Protein AF-A0A7S1MM01-F1 (afdb_monomer)

Sequence (218 aa):
AFEAYLELRAGGEPLPPLVVNTHGWCQGFGLELVRSVLGIARPQLVVRIGAELESPRMAFQRGGAKRKAGEEEEEAEAEPPPPPKRRRTRLGRCGPLAVALAEAAGDEFEEKAPTVLVDVPSQVSKHTGQMRGPTAPETRWLRFALYFCPDLDPCPRRAGARAREIFGALPRGRLPLAQLRFGLVHMDLPASEIEAALTGTLVALCKLRAARRGGGAG

Solvent-accessible surface area (backbone atoms only — not comparable to full-atom values): 15174 Å² total; per-residue (Å²): 107,70,64,60,50,52,52,46,63,72,66,75,54,85,74,78,85,86,85,84,85,78,79,91,49,80,53,74,70,39,36,53,51,52,50,44,49,47,65,74,66,60,54,60,67,44,78,48,75,36,68,70,79,73,54,74,79,59,66,68,59,76,78,70,82,82,76,78,86,86,77,80,93,68,92,69,78,81,71,76,77,76,75,80,73,74,72,84,69,84,82,79,84,70,52,70,66,53,46,53,54,40,62,75,65,68,63,73,83,66,85,72,75,78,60,46,79,45,81,42,73,46,72,79,76,79,60,85,83,79,70,92,68,79,50,71,68,54,52,52,50,49,58,54,48,37,74,81,37,74,85,57,71,84,79,63,86,68,82,69,81,47,69,66,61,60,61,64,74,48,87,84,82,87,76,66,67,93,79,60,82,91,82,71,94,86,61,91,73,59,80,87,46,49,65,67,65,50,60,94,50,92,77,84,89,78,81,77,71,74,70,75,72,76,78,74,80,125

Organism: Alexandrium catenella (NCBI:txid2925)

Radius of gyration: 27.05 Å; Cα contacts (8 Å, |Δi|>4): 78; chains: 1; bounding box: 74×75×55 Å

Structure (mmCIF, N/CA/C/O backbone):
data_AF-A0A7S1MM01-F1
#
_entry.id   AF-A0A7S1MM01-F1
#
loop_
_atom_site.group_PDB
_atom_site.id
_atom_site.type_symbol
_atom_site.label_atom_id
_atom_site.label_alt_id
_atom_site.label_comp_id
_atom_site.label_asym_id
_atom_site.label_entity_id
_atom_site.label_seq_id
_atom_site.pdbx_PDB_ins_code
_atom_site.Cartn_x
_atom_site.Cartn_y
_atom_site.Cartn_z
_atom_site.occupancy
_atom_site.B_iso_or_equiv
_atom_site.auth_seq_id
_atom_site.auth_comp_id
_atom_site.auth_asym_id
_atom_site.auth_atom_id
_atom_site.pdbx_PDB_model_num
ATOM 1 N N . ALA A 1 1 ? -8.253 18.201 -6.243 1.00 45.28 1 ALA A N 1
ATOM 2 C CA . ALA A 1 1 ? -7.142 17.509 -6.932 1.00 45.28 1 ALA A CA 1
ATOM 3 C C . ALA A 1 1 ? -7.621 16.865 -8.230 1.00 45.28 1 ALA A C 1
ATOM 5 O O . ALA A 1 1 ? -7.221 17.338 -9.277 1.00 45.28 1 ALA A O 1
ATOM 6 N N . PHE A 1 2 ? -8.510 15.861 -8.189 1.00 39.59 2 PHE A N 1
ATOM 7 C CA . PHE A 1 2 ? -9.013 15.219 -9.414 1.00 39.59 2 PHE A CA 1
ATOM 8 C C . PHE A 1 2 ? -9.870 16.154 -10.288 1.00 39.59 2 PHE A C 1
ATOM 10 O O . PHE A 1 2 ? -9.643 16.222 -11.484 1.00 39.59 2 PHE A O 1
ATOM 17 N N . GLU A 1 3 ? -10.774 16.950 -9.705 1.00 46.19 3 GLU A N 1
ATOM 18 C CA . GLU A 1 3 ? -11.561 17.923 -10.491 1.00 46.19 3 GLU A CA 1
ATOM 19 C C . GLU A 1 3 ? -10.700 19.050 -11.073 1.00 46.19 3 GLU A C 1
ATOM 21 O O . GLU A 1 3 ? -10.792 19.317 -12.259 1.00 46.19 3 GLU A O 1
ATOM 26 N N . ALA A 1 4 ? -9.747 19.589 -10.305 1.00 56.44 4 ALA A N 1
ATOM 27 C CA . ALA A 1 4 ? -8.756 20.542 -10.821 1.00 56.44 4 ALA A CA 1
ATOM 28 C C . ALA A 1 4 ? -7.916 19.969 -11.985 1.00 56.44 4 ALA A C 1
ATOM 30 O O . ALA A 1 4 ? -7.528 20.691 -12.895 1.00 56.44 4 ALA A O 1
ATOM 31 N N . TYR A 1 5 ? -7.646 18.658 -11.981 1.00 52.78 5 TYR A N 1
ATOM 32 C CA . TYR A 1 5 ? -7.001 17.969 -13.103 1.00 52.78 5 TYR A CA 1
ATOM 33 C C . TYR A 1 5 ? -7.924 17.865 -14.330 1.00 52.78 5 TYR A C 1
ATOM 35 O O . TYR A 1 5 ? -7.463 18.035 -15.458 1.00 52.78 5 TYR A O 1
ATOM 43 N N . LEU A 1 6 ? -9.225 17.625 -14.131 1.00 52.53 6 LEU A N 1
ATOM 44 C CA . LEU A 1 6 ? -10.217 17.624 -15.213 1.00 52.53 6 LEU A CA 1
ATOM 45 C C . LEU A 1 6 ? -10.422 19.027 -15.809 1.00 52.53 6 LEU A C 1
ATOM 47 O O . LEU A 1 6 ? -10.533 19.155 -17.025 1.00 52.53 6 LEU A O 1
ATOM 51 N N . GLU A 1 7 ? -10.408 20.068 -14.979 1.00 63.41 7 GLU A N 1
ATOM 52 C CA . GLU A 1 7 ? -10.476 21.470 -15.407 1.00 63.41 7 GLU A CA 1
ATOM 53 C C . GLU A 1 7 ? -9.229 21.877 -16.208 1.00 63.41 7 GLU A C 1
ATOM 55 O O . GLU A 1 7 ? -9.357 22.455 -17.287 1.00 63.41 7 GLU A O 1
ATOM 60 N N . LEU A 1 8 ? -8.029 21.485 -15.759 1.00 60.19 8 LEU A N 1
ATOM 61 C CA . LEU A 1 8 ? -6.784 21.668 -16.522 1.00 60.19 8 LEU A CA 1
ATOM 62 C C . LEU A 1 8 ? -6.829 20.958 -17.883 1.00 60.19 8 LEU A C 1
ATOM 64 O O . LEU A 1 8 ? -6.358 21.503 -18.877 1.00 60.19 8 LEU A O 1
ATOM 68 N N . ARG A 1 9 ? -7.441 19.769 -17.954 1.00 59.72 9 ARG A N 1
ATOM 69 C CA . ARG A 1 9 ? -7.612 19.022 -19.211 1.00 59.72 9 ARG A CA 1
ATOM 70 C C . ARG A 1 9 ? -8.555 19.727 -20.191 1.00 59.72 9 ARG A C 1
ATOM 72 O O . ARG A 1 9 ? -8.369 19.594 -21.397 1.00 59.72 9 ARG A O 1
ATOM 79 N N . ALA A 1 10 ? -9.549 20.461 -19.692 1.00 68.00 10 ALA A N 1
ATOM 80 C CA . ALA A 1 10 ? -10.483 21.224 -20.518 1.00 68.00 10 ALA A CA 1
ATOM 81 C C . ALA A 1 10 ? -9.870 22.528 -21.068 1.00 68.00 10 ALA A C 1
ATOM 83 O O . ALA A 1 10 ? -10.320 23.019 -22.100 1.00 68.00 10 ALA A O 1
ATOM 84 N N . GLY A 1 11 ? -8.837 23.068 -20.410 1.00 79.31 11 GLY A N 1
ATOM 85 C CA . GLY A 1 11 ? -8.209 24.347 -20.760 1.00 79.31 11 GLY A CA 1
ATOM 86 C C . GLY A 1 11 ? -7.210 24.321 -21.924 1.00 79.31 11 GLY A C 1
ATOM 87 O O . GLY A 1 11 ? -6.689 25.372 -22.276 1.00 79.31 11 GLY A O 1
ATOM 88 N N . GLY A 1 12 ? -6.912 23.158 -22.517 1.00 75.25 12 GLY A N 1
ATOM 89 C CA . GLY A 1 12 ? -5.979 23.034 -23.653 1.00 75.25 12 GLY A CA 1
ATOM 90 C C . GLY A 1 12 ? -4.489 23.192 -23.306 1.00 75.25 12 GLY A C 1
ATOM 91 O O . GLY A 1 12 ? -3.641 23.010 -24.177 1.00 75.25 12 GLY A O 1
ATOM 92 N N . GLU A 1 13 ? -4.161 23.479 -22.046 1.00 79.12 13 GLU A N 1
ATOM 93 C CA . GLU A 1 13 ? -2.790 23.488 -21.537 1.00 79.12 13 GLU A CA 1
ATOM 94 C C . GLU A 1 13 ? -2.223 22.054 -21.491 1.00 79.12 13 GLU A C 1
ATOM 96 O O . GLU A 1 13 ? -2.938 21.108 -21.130 1.00 79.12 13 GLU A O 1
ATOM 101 N N . PRO A 1 14 ? -0.939 21.852 -21.837 1.00 71.00 14 PRO A N 1
ATOM 102 C CA . PRO A 1 14 ? -0.310 20.545 -21.735 1.00 71.00 14 PRO A CA 1
ATOM 103 C C . PRO A 1 14 ? -0.313 20.081 -20.275 1.00 71.00 14 PRO A C 1
ATOM 105 O O . PRO A 1 14 ? 0.259 20.715 -19.389 1.00 71.00 14 PRO A O 1
ATOM 108 N N . LEU A 1 15 ? -0.966 18.945 -20.022 1.00 72.56 15 LEU A N 1
ATOM 109 C CA . LEU A 1 15 ? -1.024 18.363 -18.687 1.00 72.56 15 LEU A CA 1
ATOM 110 C C . LEU A 1 15 ? 0.386 17.991 -18.203 1.00 72.56 15 LEU A C 1
ATOM 112 O O . LEU A 1 15 ? 1.186 17.467 -18.988 1.00 72.56 15 LEU A O 1
ATOM 116 N N . PRO A 1 16 ? 0.690 18.186 -16.907 1.00 81.25 16 PRO A N 1
ATOM 117 C CA . PRO A 1 16 ? 1.943 17.703 -16.353 1.00 81.25 16 PRO A CA 1
ATOM 118 C C . PRO A 1 16 ? 2.026 16.174 -16.500 1.00 81.25 16 PRO A C 1
ATOM 120 O O . PRO A 1 16 ? 1.001 15.485 -16.411 1.00 81.25 16 PRO A O 1
ATOM 123 N N . PRO A 1 17 ? 3.232 15.615 -16.706 1.00 85.12 17 PRO A N 1
ATOM 124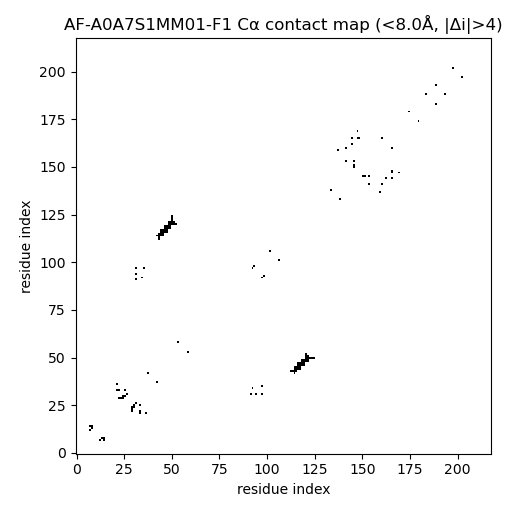 C CA . PRO A 1 17 ? 3.398 14.179 -16.870 1.00 85.12 17 PRO A CA 1
ATOM 125 C C . PRO A 1 17 ? 2.971 13.436 -15.599 1.00 85.12 17 PRO A C 1
ATOM 127 O O . PRO A 1 17 ? 3.345 13.802 -14.483 1.00 85.12 17 PRO A O 1
ATOM 130 N N . LEU A 1 18 ? 2.207 12.357 -15.771 1.00 85.69 18 LEU A N 1
ATOM 131 C CA . LEU A 1 18 ? 1.826 11.473 -14.676 1.00 85.69 18 LEU A CA 1
ATOM 132 C C . LEU A 1 18 ? 2.935 10.446 -14.427 1.00 85.69 18 LEU A C 1
ATOM 134 O O . LEU A 1 18 ? 3.253 9.639 -15.297 1.00 85.69 18 LEU A O 1
ATOM 138 N N . VAL A 1 19 ? 3.480 10.436 -13.211 1.00 92.25 19 VAL A N 1
ATOM 139 C CA . VAL A 1 19 ? 4.453 9.429 -12.770 1.00 92.25 19 VAL A CA 1
ATOM 140 C C . VAL A 1 19 ? 3.777 8.469 -11.797 1.00 92.25 19 VAL A C 1
ATOM 142 O O . VAL A 1 19 ? 3.300 8.878 -10.739 1.00 92.25 19 VAL A O 1
ATOM 145 N N . VAL A 1 20 ? 3.756 7.180 -12.142 1.00 92.69 20 VAL A N 1
ATOM 146 C CA . VAL A 1 20 ? 3.162 6.120 -11.315 1.00 92.69 20 VAL A CA 1
ATOM 147 C C . VAL A 1 20 ? 4.263 5.199 -10.802 1.00 92.69 20 VAL A C 1
ATOM 149 O O . VAL A 1 20 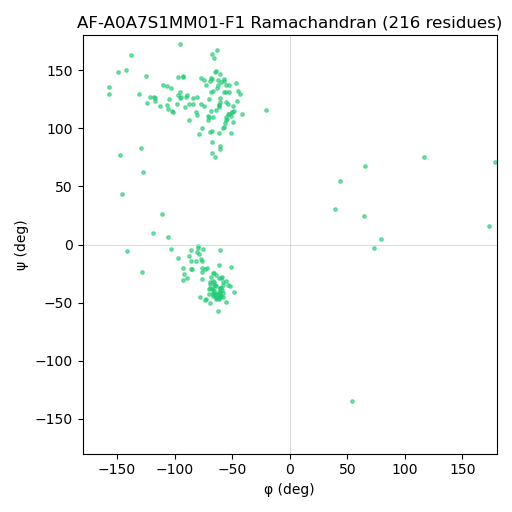? 4.946 4.545 -11.585 1.00 92.69 20 VAL A O 1
ATOM 152 N N . ASN A 1 21 ? 4.413 5.116 -9.480 1.00 94.75 21 ASN A N 1
ATOM 153 C CA . ASN A 1 21 ? 5.277 4.126 -8.845 1.00 94.75 21 ASN A CA 1
ATOM 154 C C . ASN A 1 21 ? 4.456 2.895 -8.435 1.00 94.75 21 ASN A C 1
ATOM 156 O O . ASN A 1 21 ? 3.417 3.030 -7.788 1.00 94.75 21 ASN A O 1
ATOM 160 N N . THR A 1 22 ? 4.926 1.698 -8.781 1.00 94.88 22 THR A N 1
ATOM 161 C CA . THR A 1 22 ? 4.267 0.435 -8.416 1.00 94.88 22 THR A CA 1
ATOM 162 C C . THR A 1 22 ? 4.867 -0.168 -7.144 1.00 94.88 22 THR A C 1
ATOM 164 O O . THR A 1 22 ? 5.886 0.284 -6.624 1.00 94.88 22 THR A O 1
ATOM 167 N N . HIS A 1 23 ? 4.257 -1.237 -6.632 1.00 92.44 23 HIS A N 1
ATOM 168 C CA . HIS A 1 23 ? 4.854 -2.032 -5.559 1.00 92.44 23 HIS A CA 1
ATOM 169 C C . HIS A 1 23 ? 6.119 -2.780 -6.033 1.00 92.44 23 HIS A C 1
ATOM 171 O O . HIS A 1 23 ? 6.320 -2.999 -7.228 1.00 92.44 23 HIS A O 1
ATOM 177 N N . GLY A 1 24 ? 6.935 -3.268 -5.093 1.00 89.94 24 GLY A N 1
ATOM 178 C CA . GLY A 1 24 ? 8.188 -3.982 -5.390 1.00 89.94 24 GLY A CA 1
ATOM 179 C C . GLY A 1 24 ? 8.050 -5.461 -5.788 1.00 89.94 24 GLY A C 1
ATOM 180 O O . GLY A 1 24 ? 9.059 -6.117 -6.027 1.00 89.94 24 GLY A O 1
ATOM 181 N N . TRP A 1 25 ? 6.839 -6.026 -5.826 1.00 90.31 25 TRP A N 1
ATOM 182 C CA . TRP A 1 25 ? 6.637 -7.438 -6.175 1.00 90.31 25 TRP A CA 1
ATOM 183 C C . TRP A 1 25 ? 6.648 -7.650 -7.691 1.00 90.31 25 TRP A C 1
ATOM 185 O O . TRP A 1 25 ? 5.751 -7.200 -8.397 1.00 90.31 25 TRP A O 1
ATOM 195 N N . CYS A 1 26 ? 7.649 -8.370 -8.191 1.00 85.31 26 CYS A N 1
ATOM 196 C CA . CYS A 1 26 ? 7.852 -8.599 -9.625 1.00 85.31 26 CYS A CA 1
ATOM 197 C C . CYS A 1 26 ? 7.475 -10.015 -10.101 1.00 85.31 26 CYS A C 1
ATOM 199 O O . CYS A 1 26 ? 7.724 -10.363 -11.255 1.00 85.31 26 CYS A O 1
ATOM 201 N N . GLN A 1 27 ? 6.885 -10.843 -9.233 1.00 85.94 27 GLN A N 1
ATOM 202 C CA . GLN A 1 27 ? 6.539 -12.241 -9.514 1.00 85.94 27 GLN A CA 1
ATOM 203 C C . GLN A 1 27 ? 5.153 -12.600 -8.956 1.00 85.94 27 GLN A C 1
ATOM 205 O O . GLN A 1 27 ? 4.615 -11.889 -8.105 1.00 85.94 27 GLN A O 1
ATOM 210 N N . GLY A 1 28 ? 4.582 -13.710 -9.442 1.00 90.88 28 GLY A N 1
ATOM 211 C CA . GLY A 1 28 ? 3.289 -14.234 -8.986 1.00 90.88 28 GLY A CA 1
ATOM 212 C C . GLY A 1 28 ? 2.164 -13.198 -9.070 1.00 90.88 28 GLY A C 1
ATOM 213 O O . GLY A 1 28 ? 2.068 -12.467 -10.055 1.00 90.88 28 GLY A O 1
ATOM 214 N N . PHE A 1 29 ? 1.364 -13.101 -8.006 1.00 87.31 29 PHE A N 1
ATOM 215 C CA . PHE A 1 29 ? 0.264 -12.139 -7.887 1.00 87.31 29 PHE A CA 1
ATOM 216 C C . PHE A 1 29 ? 0.719 -10.675 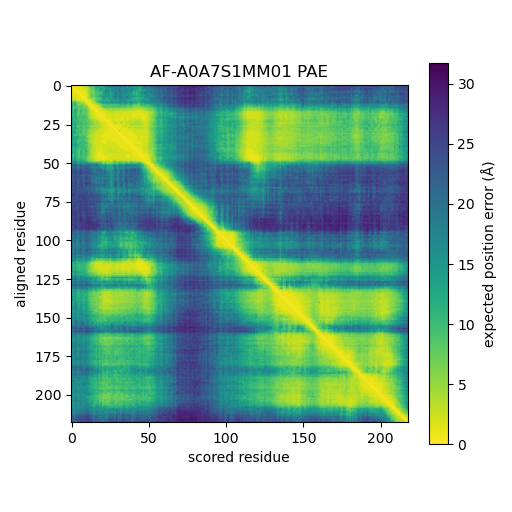-8.018 1.00 87.31 29 PHE A C 1
ATOM 218 O O . PHE A 1 29 ? 0.032 -9.865 -8.631 1.00 87.31 29 PHE A O 1
ATOM 225 N N . GLY A 1 30 ? 1.916 -10.329 -7.529 1.00 87.88 30 GLY A N 1
ATOM 226 C CA . GLY A 1 30 ? 2.459 -8.979 -7.703 1.00 87.88 30 GLY A CA 1
ATOM 227 C C . GLY A 1 30 ? 2.643 -8.609 -9.176 1.00 87.88 30 GLY A C 1
ATOM 228 O O . GLY A 1 30 ? 2.281 -7.519 -9.608 1.00 87.88 30 GLY A O 1
ATOM 229 N N . LEU A 1 31 ? 3.128 -9.542 -9.997 1.00 87.31 31 LEU A N 1
ATOM 230 C CA . LEU A 1 31 ? 3.258 -9.291 -11.433 1.00 87.31 31 LEU A CA 1
ATOM 231 C C . LEU A 1 31 ? 1.894 -9.064 -12.106 1.00 87.31 31 LEU A C 1
ATOM 233 O O . LEU A 1 31 ? 1.790 -8.263 -13.035 1.00 87.31 31 LEU A O 1
ATOM 237 N N . GLU A 1 32 ? 0.853 -9.762 -11.655 1.00 85.62 32 GLU A N 1
ATOM 238 C CA . GLU A 1 32 ? -0.514 -9.569 -12.149 1.00 85.62 32 GLU A CA 1
ATOM 239 C C . GLU A 1 32 ? -1.054 -8.189 -11.776 1.00 85.62 32 GLU A C 1
ATOM 241 O O . GLU A 1 32 ? -1.570 -7.490 -12.646 1.00 85.62 32 GLU A O 1
ATOM 246 N N . LEU A 1 33 ? -0.841 -7.747 -10.536 1.00 86.12 33 LEU A N 1
ATOM 247 C CA . LEU A 1 33 ? -1.199 -6.398 -10.099 1.00 86.12 33 LEU A CA 1
ATOM 248 C C . LEU A 1 33 ? -0.475 -5.312 -10.904 1.00 86.12 33 LEU A C 1
ATOM 250 O O . LEU A 1 33 ? -1.117 -4.364 -11.354 1.00 86.12 33 LEU A O 1
ATOM 254 N N . VAL A 1 34 ? 0.830 -5.462 -11.159 1.00 88.00 34 VAL A N 1
ATOM 255 C CA . VAL A 1 34 ? 1.581 -4.529 -12.022 1.00 88.00 34 VAL A CA 1
ATOM 256 C C . VAL A 1 34 ? 0.956 -4.469 -13.412 1.00 88.00 34 VAL A C 1
ATOM 258 O O . VAL A 1 34 ? 0.747 -3.383 -13.940 1.00 88.00 34 VAL A O 1
ATOM 261 N N . ARG A 1 35 ? 0.602 -5.615 -14.003 1.00 87.25 35 ARG A N 1
ATOM 262 C CA . ARG A 1 35 ? -0.059 -5.651 -15.317 1.00 87.25 35 ARG A CA 1
ATOM 263 C C . ARG A 1 35 ? -1.406 -4.937 -15.306 1.00 87.25 35 ARG A C 1
ATOM 265 O O . ARG A 1 35 ? -1.684 -4.212 -16.258 1.00 87.25 35 ARG A O 1
ATOM 272 N N . SER A 1 36 ? -2.200 -5.098 -14.249 1.00 86.12 36 SER A N 1
ATOM 273 C CA . SER A 1 36 ? -3.456 -4.360 -14.081 1.00 86.12 36 SER A CA 1
ATOM 274 C C . SER A 1 36 ? -3.210 -2.853 -13.996 1.00 86.12 36 SER A C 1
ATOM 276 O O . SER A 1 36 ? -3.863 -2.096 -14.709 1.00 86.12 36 SER A O 1
ATOM 278 N N . VAL A 1 37 ? -2.215 -2.410 -13.217 1.00 88.56 37 VAL A N 1
ATOM 279 C CA . VAL A 1 37 ? -1.836 -0.988 -13.138 1.00 88.56 37 VAL A CA 1
ATOM 280 C C . VAL A 1 37 ? -1.411 -0.452 -14.505 1.00 88.56 37 VAL A C 1
ATOM 282 O O . VAL A 1 37 ? -1.870 0.614 -14.893 1.00 88.56 37 VAL A O 1
ATOM 285 N N . LEU A 1 38 ? -0.593 -1.183 -15.268 1.00 88.56 38 LEU A N 1
ATOM 286 C CA . LEU A 1 38 ? -0.188 -0.769 -16.619 1.00 88.56 38 LEU A CA 1
ATOM 287 C C . LEU A 1 38 ? -1.374 -0.739 -17.596 1.00 88.56 38 LEU A C 1
ATOM 289 O O . LEU A 1 38 ? -1.417 0.110 -18.480 1.00 88.56 38 LEU A O 1
ATOM 293 N N . GLY A 1 39 ? -2.333 -1.656 -17.441 1.00 84.12 39 GLY A N 1
ATOM 294 C CA . GLY A 1 39 ? -3.567 -1.679 -18.225 1.00 84.12 39 GLY A CA 1
ATOM 295 C C . GLY A 1 39 ? -4.434 -0.446 -17.981 1.00 84.12 39 GLY A C 1
ATOM 296 O O . GLY A 1 39 ? -4.883 0.166 -18.944 1.00 84.12 39 GLY A O 1
ATOM 297 N N . ILE A 1 40 ? -4.600 -0.065 -16.713 1.00 83.06 40 ILE A N 1
ATOM 298 C CA . ILE A 1 40 ? -5.396 1.095 -16.291 1.00 83.06 40 ILE A CA 1
ATOM 299 C C . ILE A 1 40 ? -4.674 2.408 -16.621 1.00 83.06 40 ILE A C 1
ATOM 301 O O . ILE A 1 40 ? -5.266 3.320 -17.186 1.00 83.06 40 ILE A O 1
ATOM 305 N N . ALA A 1 41 ? -3.388 2.511 -16.278 1.00 87.44 41 ALA A N 1
ATOM 306 C CA . ALA A 1 41 ? -2.614 3.740 -16.436 1.00 87.44 41 ALA A CA 1
ATOM 307 C C . ALA A 1 41 ? -2.190 4.009 -17.887 1.00 87.44 41 ALA A C 1
ATOM 309 O O . ALA A 1 41 ? -1.853 5.146 -18.206 1.00 87.44 41 ALA A O 1
ATOM 310 N N . ARG A 1 42 ? -2.172 2.974 -18.743 1.00 87.12 42 ARG A N 1
ATOM 311 C CA . ARG A 1 42 ? -1.764 3.033 -20.160 1.00 87.12 42 ARG A CA 1
ATOM 312 C C . ARG A 1 42 ? -0.492 3.872 -20.394 1.00 87.12 42 ARG A C 1
ATOM 314 O O . ARG A 1 42 ? -0.515 4.817 -21.183 1.00 87.12 42 ARG A O 1
ATOM 321 N N . PRO A 1 43 ? 0.624 3.568 -19.709 1.00 88.06 43 PRO A N 1
ATOM 322 C CA . PRO A 1 43 ? 1.808 4.410 -19.784 1.00 88.06 43 PRO A CA 1
ATOM 323 C C . PRO A 1 43 ? 2.462 4.346 -21.170 1.00 88.06 43 PRO A C 1
ATOM 325 O O . PRO A 1 43 ? 2.562 3.277 -21.781 1.00 88.06 43 PRO A O 1
ATOM 328 N N . GLN A 1 44 ? 2.985 5.484 -21.630 1.00 89.00 44 GLN A N 1
ATOM 329 C CA . GLN A 1 44 ? 3.822 5.557 -22.835 1.00 89.00 44 GLN A CA 1
ATOM 330 C C . GLN A 1 44 ? 5.243 5.038 -22.560 1.00 89.00 44 GLN A C 1
ATOM 332 O O . GLN A 1 44 ? 5.887 4.478 -23.445 1.00 89.00 44 GLN A O 1
ATOM 337 N N . LEU A 1 45 ? 5.714 5.184 -21.318 1.00 90.50 45 LEU A N 1
ATOM 338 C CA . LEU A 1 45 ? 7.042 4.783 -20.864 1.00 90.50 45 LEU A CA 1
ATOM 339 C C . LEU A 1 45 ? 6.946 3.965 -19.573 1.00 90.50 45 LEU A C 1
ATOM 341 O O . LEU A 1 45 ? 6.341 4.397 -18.593 1.00 90.50 45 LEU A O 1
ATOM 345 N N . VAL A 1 46 ? 7.592 2.803 -19.554 1.00 93.62 46 VAL A N 1
ATOM 346 C CA . VAL A 1 46 ? 7.745 1.949 -18.375 1.00 93.62 46 VAL A CA 1
ATOM 347 C C . VAL A 1 46 ? 9.224 1.851 -18.042 1.00 93.62 46 VAL A C 1
ATOM 349 O O . VAL A 1 46 ? 10.020 1.416 -18.869 1.00 93.62 46 VAL A O 1
ATOM 352 N N . VAL A 1 47 ? 9.590 2.226 -16.818 1.00 93.81 47 VAL A N 1
ATOM 353 C CA . VAL A 1 47 ? 10.967 2.131 -16.322 1.00 93.81 47 VAL A CA 1
ATOM 354 C C . VAL A 1 47 ? 11.063 0.962 -15.348 1.00 93.81 47 VAL A C 1
ATOM 356 O O . VAL A 1 47 ? 10.432 0.973 -14.290 1.00 93.81 47 VAL A O 1
ATOM 359 N N . ARG A 1 48 ? 11.858 -0.055 -15.688 1.00 92.69 48 ARG A N 1
ATOM 360 C CA . ARG A 1 48 ? 12.143 -1.197 -14.815 1.00 92.69 48 ARG A CA 1
ATOM 361 C C . ARG A 1 48 ? 13.515 -1.017 -14.173 1.00 92.69 48 ARG A C 1
ATOM 363 O O . ARG A 1 48 ? 14.539 -1.064 -14.845 1.00 92.69 48 ARG A O 1
ATOM 370 N N . ILE A 1 49 ? 13.522 -0.849 -12.853 1.00 92.75 49 ILE A N 1
ATOM 371 C CA . ILE A 1 49 ? 14.744 -0.716 -12.054 1.00 92.75 49 ILE A CA 1
ATOM 372 C C . ILE A 1 49 ? 15.078 -2.078 -11.442 1.00 92.75 49 ILE A C 1
ATOM 374 O O . ILE A 1 49 ? 14.273 -2.631 -10.691 1.00 92.75 49 ILE A O 1
ATOM 378 N N . GLY A 1 50 ? 16.253 -2.627 -11.743 1.00 85.62 50 GLY A N 1
ATOM 379 C CA . GLY A 1 50 ? 16.680 -3.935 -11.235 1.00 85.62 50 GLY A CA 1
ATOM 380 C C . GLY A 1 50 ? 18.167 -3.972 -10.909 1.00 85.62 50 GLY A C 1
ATOM 381 O O . GLY A 1 50 ? 18.955 -3.259 -11.526 1.00 85.62 50 GLY A O 1
ATOM 382 N N . ALA A 1 51 ? 18.565 -4.795 -9.933 1.00 68.69 51 ALA A N 1
ATOM 383 C CA . ALA A 1 51 ? 19.959 -5.234 -9.857 1.00 68.69 51 ALA A CA 1
ATOM 384 C C . ALA A 1 51 ? 20.272 -5.908 -11.196 1.00 68.69 51 ALA A C 1
ATOM 386 O O . ALA A 1 51 ? 19.410 -6.651 -11.665 1.00 68.69 51 ALA A O 1
ATOM 387 N N . GLU A 1 52 ? 21.397 -5.533 -11.817 1.00 67.62 52 GLU A N 1
ATOM 388 C CA . GLU A 1 52 ? 21.820 -5.910 -13.173 1.00 67.62 52 GLU A CA 1
ATOM 389 C C . GLU A 1 52 ? 21.106 -7.166 -13.657 1.00 67.62 52 GLU A C 1
ATOM 391 O O . GLU A 1 52 ? 21.236 -8.216 -13.030 1.00 67.62 52 GLU A O 1
ATOM 396 N N . LEU A 1 53 ? 20.293 -7.029 -14.711 1.00 57.62 53 LEU A N 1
ATOM 397 C CA . LEU A 1 53 ? 19.623 -8.151 -15.355 1.00 57.62 53 LEU A CA 1
ATOM 398 C C . LEU A 1 53 ? 20.690 -9.205 -15.648 1.00 57.62 53 LEU A C 1
ATOM 400 O O . LEU A 1 53 ? 21.383 -9.104 -16.659 1.00 57.62 53 LEU A O 1
ATOM 404 N N . GLU A 1 54 ? 20.842 -10.194 -14.760 1.00 55.81 54 GLU A N 1
ATOM 405 C CA . GLU A 1 54 ? 21.591 -11.399 -15.065 1.00 55.81 54 GLU A CA 1
ATOM 406 C C . GLU A 1 54 ? 20.926 -11.904 -16.338 1.00 55.81 54 GLU A C 1
ATOM 408 O O . GLU A 1 54 ? 19.746 -12.270 -16.339 1.00 55.81 54 GLU A O 1
ATOM 413 N N . SER A 1 55 ? 21.642 -11.769 -17.455 1.00 52.00 55 SER A N 1
ATOM 414 C CA . SER A 1 55 ? 21.135 -12.121 -18.770 1.00 52.00 55 SER A CA 1
ATOM 415 C C . SER A 1 55 ? 20.438 -13.479 -18.658 1.00 52.00 55 SER A C 1
ATOM 417 O O . SER A 1 55 ? 21.033 -14.400 -18.090 1.00 52.00 55 SER A O 1
ATOM 419 N N . PRO A 1 56 ? 19.212 -13.654 -19.186 1.00 54.47 56 PRO A N 1
ATOM 420 C CA . PRO A 1 56 ? 18.483 -14.922 -19.108 1.00 54.47 56 PRO A CA 1
ATOM 421 C C . PRO A 1 56 ? 19.303 -16.143 -19.565 1.00 54.47 56 PRO A C 1
ATOM 423 O O . PRO A 1 56 ? 18.988 -17.271 -19.190 1.00 54.47 56 PRO A O 1
ATOM 426 N N . ARG A 1 57 ? 20.383 -15.928 -20.335 1.00 51.22 57 ARG A N 1
ATOM 427 C CA . ARG A 1 57 ? 21.365 -16.956 -20.710 1.00 51.22 57 ARG A CA 1
ATOM 428 C C . ARG A 1 57 ? 22.112 -17.593 -19.528 1.00 51.22 57 ARG A C 1
ATOM 430 O O . ARG A 1 57 ? 22.475 -18.757 -19.639 1.00 51.22 57 ARG A O 1
ATOM 437 N N . MET A 1 58 ? 22.311 -16.895 -18.410 1.00 46.34 58 MET A N 1
ATOM 438 C CA . MET A 1 58 ? 23.080 -17.406 -17.261 1.00 46.34 58 MET A CA 1
ATOM 439 C C . MET A 1 58 ? 22.215 -18.177 -16.250 1.00 46.34 58 MET A C 1
ATOM 441 O O . MET A 1 58 ? 22.686 -19.122 -15.619 1.00 46.34 58 MET A O 1
ATOM 445 N N . ALA A 1 59 ? 20.925 -17.844 -16.126 1.00 50.88 59 ALA A N 1
ATOM 446 C CA . ALA A 1 59 ? 20.025 -18.513 -15.179 1.00 50.88 59 ALA A CA 1
ATOM 447 C C . ALA A 1 59 ? 19.723 -19.975 -15.565 1.00 50.88 59 ALA A C 1
ATOM 449 O O . ALA A 1 59 ? 19.500 -20.811 -14.691 1.00 50.88 59 ALA A O 1
ATOM 450 N N . PHE A 1 60 ? 19.769 -20.315 -16.860 1.00 49.75 60 PHE A N 1
ATOM 451 C CA . PHE A 1 60 ? 19.538 -21.688 -17.327 1.00 49.75 60 PHE A CA 1
ATOM 452 C C . PHE A 1 60 ? 20.714 -22.637 -17.017 1.00 49.75 60 PHE A C 1
ATOM 454 O O . PHE A 1 60 ? 20.510 -23.843 -16.927 1.00 49.75 60 PHE A O 1
ATOM 461 N N . GLN A 1 61 ? 21.927 -22.115 -16.788 1.00 51.53 61 GLN A N 1
ATOM 462 C CA . GLN A 1 61 ? 23.105 -22.935 -16.459 1.00 51.53 61 GLN A CA 1
ATOM 463 C C . GLN A 1 61 ? 23.223 -23.277 -14.966 1.00 51.53 61 GLN A C 1
ATOM 465 O O . GLN A 1 61 ? 23.840 -24.279 -14.619 1.00 51.53 61 GLN A O 1
ATOM 470 N N . ARG A 1 62 ? 22.586 -22.519 -14.060 1.00 50.97 62 ARG A N 1
ATOM 471 C CA . ARG A 1 62 ? 22.613 -22.830 -12.614 1.00 50.97 62 ARG A CA 1
ATOM 472 C C . ARG A 1 62 ? 21.680 -23.975 -12.199 1.00 50.97 62 ARG A C 1
ATOM 474 O O . ARG A 1 62 ? 21.808 -24.477 -11.088 1.00 50.97 62 ARG A O 1
ATOM 481 N N . GLY A 1 63 ? 20.771 -24.408 -13.075 1.00 49.22 63 GLY A N 1
ATOM 482 C CA . GLY A 1 63 ? 19.832 -25.503 -12.804 1.00 49.22 63 GLY A CA 1
ATOM 483 C C . GLY A 1 63 ? 20.360 -26.913 -13.092 1.00 49.22 63 GLY A C 1
ATOM 484 O O . GLY A 1 63 ? 19.649 -27.874 -12.817 1.00 49.22 63 GLY A O 1
ATOM 485 N N . GLY A 1 64 ? 21.569 -27.068 -13.643 1.00 51.88 64 GLY A N 1
ATOM 486 C CA . GLY A 1 64 ? 22.058 -28.372 -14.090 1.00 51.88 64 GLY A CA 1
ATOM 487 C C . GLY A 1 64 ? 23.561 -28.541 -13.941 1.00 51.88 64 GLY A C 1
ATOM 488 O O . GLY A 1 64 ? 24.261 -28.450 -14.934 1.00 51.88 64 GLY A O 1
ATOM 489 N N . ALA A 1 65 ? 24.048 -28.785 -12.720 1.00 51.53 65 ALA A N 1
ATOM 490 C CA . ALA A 1 65 ? 25.302 -29.512 -12.449 1.00 51.53 65 ALA A CA 1
ATOM 491 C C . ALA A 1 65 ? 25.580 -29.580 -10.934 1.00 51.53 65 ALA A C 1
ATOM 493 O O . ALA A 1 65 ? 26.494 -28.953 -10.409 1.00 51.53 65 ALA A O 1
ATOM 494 N N . LYS A 1 66 ? 24.794 -30.373 -10.208 1.00 55.03 66 LYS A N 1
ATOM 495 C CA . LYS A 1 66 ? 25.274 -31.048 -8.993 1.00 55.03 66 LYS A CA 1
ATOM 496 C C . LYS A 1 66 ? 24.949 -32.532 -9.143 1.00 55.03 66 LYS A C 1
ATOM 498 O O . LYS A 1 66 ? 24.138 -33.084 -8.413 1.00 55.03 66 LYS A O 1
ATOM 503 N N . ARG A 1 67 ? 25.543 -33.171 -10.157 1.00 51.84 67 ARG A N 1
ATOM 504 C CA . ARG A 1 67 ? 25.694 -34.628 -10.136 1.00 51.84 67 ARG A CA 1
ATOM 505 C C . ARG A 1 67 ? 26.752 -34.916 -9.074 1.00 51.84 67 ARG A C 1
ATOM 507 O O . ARG A 1 67 ? 27.898 -34.503 -9.230 1.00 51.84 67 ARG A O 1
ATOM 514 N N . LYS A 1 68 ? 26.331 -35.518 -7.959 1.00 58.03 68 LYS A N 1
ATOM 515 C CA . LYS A 1 68 ? 27.241 -36.196 -7.034 1.00 58.03 68 LYS A CA 1
ATOM 516 C C . LYS A 1 68 ? 28.036 -37.198 -7.871 1.00 58.03 68 LYS A C 1
ATOM 518 O O . LYS A 1 68 ? 27.440 -38.032 -8.540 1.00 58.03 68 LYS A O 1
ATOM 523 N N . ALA A 1 69 ? 29.354 -37.056 -7.884 1.00 57.53 69 ALA A N 1
ATOM 524 C CA . ALA A 1 69 ? 30.238 -38.089 -8.391 1.00 57.53 69 ALA A CA 1
ATOM 525 C C . ALA A 1 69 ? 30.327 -39.177 -7.315 1.00 57.53 69 ALA A C 1
ATOM 527 O O . ALA A 1 69 ? 30.716 -38.873 -6.188 1.00 57.53 69 ALA A O 1
ATOM 528 N N . GLY A 1 70 ? 29.942 -40.401 -7.668 1.00 63.12 70 GLY A N 1
ATOM 529 C CA . GLY A 1 70 ? 30.097 -41.582 -6.822 1.00 63.12 70 GLY A CA 1
ATOM 530 C C . GLY A 1 70 ? 28.769 -42.209 -6.426 1.00 63.12 70 GLY A C 1
ATOM 531 O O . GLY A 1 70 ? 28.338 -42.039 -5.294 1.00 63.12 70 GLY A O 1
ATOM 532 N N . GLU A 1 71 ? 28.143 -42.915 -7.362 1.00 55.53 71 GLU A N 1
ATOM 533 C CA . GLU A 1 71 ? 27.271 -44.064 -7.103 1.00 55.53 71 GLU A CA 1
ATOM 534 C C . GLU A 1 71 ? 27.252 -44.895 -8.395 1.00 55.53 71 GLU A C 1
ATOM 536 O O . GLU A 1 71 ? 27.287 -44.343 -9.497 1.00 55.53 71 GLU A O 1
ATOM 541 N N . GLU A 1 72 ? 27.381 -46.204 -8.216 1.00 60.50 72 GLU A N 1
ATOM 542 C CA . GLU A 1 72 ? 27.737 -47.218 -9.205 1.00 60.50 72 GLU A CA 1
ATOM 543 C C . GLU A 1 72 ? 26.688 -47.350 -10.321 1.00 60.50 72 GLU A C 1
ATOM 545 O O . GLU A 1 72 ? 25.501 -47.094 -10.124 1.00 60.50 72 GLU A O 1
ATOM 550 N N . GLU A 1 73 ? 27.160 -47.717 -11.515 1.00 57.41 73 GLU A N 1
ATOM 551 C CA . GLU A 1 73 ? 26.349 -47.951 -12.711 1.00 57.41 73 GLU A CA 1
ATOM 552 C C . GLU A 1 73 ? 25.465 -49.193 -12.523 1.00 57.41 73 GLU A C 1
ATOM 554 O O . GLU A 1 73 ? 25.848 -50.307 -12.869 1.00 57.41 73 GLU A O 1
ATOM 559 N N . GLU A 1 74 ? 24.269 -49.003 -11.972 1.00 63.12 74 GLU A N 1
ATOM 560 C CA . GLU A 1 74 ? 23.165 -49.947 -12.129 1.00 63.12 74 GLU A CA 1
ATOM 561 C C . GLU A 1 74 ? 22.413 -49.566 -13.418 1.00 63.12 74 GLU A C 1
ATOM 563 O O . GLU A 1 74 ? 21.975 -48.421 -13.573 1.00 63.12 74 GLU A O 1
ATOM 568 N N . GLU A 1 75 ? 22.334 -50.497 -14.380 1.00 60.16 75 GLU A N 1
ATOM 569 C CA . GLU A 1 75 ? 21.616 -50.358 -15.657 1.00 60.16 75 GLU A CA 1
ATOM 570 C C . GLU A 1 75 ? 20.119 -50.106 -15.407 1.00 60.16 75 GLU A C 1
ATOM 572 O O . GLU A 1 75 ? 19.288 -51.011 -15.436 1.00 60.16 75 GLU A O 1
ATOM 577 N N . ALA A 1 76 ? 19.761 -48.851 -15.142 1.00 54.84 76 ALA A N 1
ATOM 578 C CA . ALA A 1 76 ? 18.379 -48.419 -15.057 1.00 54.84 76 ALA A CA 1
ATOM 579 C C . ALA A 1 76 ? 17.791 -48.335 -16.471 1.00 54.84 76 ALA A C 1
ATOM 581 O O . ALA A 1 76 ? 18.263 -47.563 -17.314 1.00 54.84 76 ALA A O 1
ATOM 582 N N . GLU A 1 77 ? 16.749 -49.134 -16.711 1.00 65.06 77 GLU A N 1
ATOM 583 C CA . GLU A 1 77 ? 15.888 -49.050 -17.887 1.00 65.06 77 GLU A CA 1
ATOM 584 C C . GLU A 1 77 ? 15.558 -47.586 -18.199 1.00 65.06 77 GLU A C 1
ATOM 586 O O . GLU A 1 77 ? 15.157 -46.813 -17.327 1.00 65.06 77 GLU A O 1
ATOM 591 N N . ALA A 1 78 ? 15.766 -47.197 -19.458 1.00 65.25 78 ALA A N 1
ATOM 592 C CA . ALA A 1 78 ? 15.576 -45.835 -19.925 1.00 65.25 78 ALA A CA 1
ATOM 593 C C . ALA A 1 78 ? 14.135 -45.364 -19.663 1.00 65.25 78 ALA A C 1
ATOM 595 O O . ALA A 1 78 ? 13.221 -45.680 -20.429 1.00 65.25 78 ALA A O 1
ATOM 596 N N . GLU A 1 79 ? 13.936 -44.577 -18.600 1.00 71.31 79 GLU A N 1
ATOM 597 C CA . GLU A 1 79 ? 12.673 -43.882 -18.378 1.00 71.31 79 GLU A CA 1
ATOM 598 C C . GLU A 1 79 ? 12.350 -43.031 -19.619 1.00 71.31 79 GLU A C 1
ATOM 600 O O . GLU A 1 79 ? 13.213 -42.287 -20.111 1.00 71.31 79 GLU A O 1
ATOM 605 N N . PRO A 1 80 ? 11.119 -43.125 -20.155 1.00 78.50 80 PRO A N 1
ATOM 606 C CA . PRO A 1 80 ? 10.722 -42.349 -21.316 1.00 78.50 80 PRO A CA 1
ATOM 607 C C . PRO A 1 80 ? 10.915 -40.855 -21.027 1.00 78.50 80 PRO A C 1
ATOM 609 O O . PRO A 1 80 ? 10.638 -40.400 -19.912 1.00 78.50 80 PRO A O 1
ATOM 612 N N . PRO A 1 81 ? 11.383 -40.068 -22.016 1.00 75.62 81 PRO A N 1
ATOM 613 C CA . PRO A 1 81 ? 11.678 -38.660 -21.812 1.00 75.62 81 PRO A CA 1
ATOM 614 C C . PRO A 1 81 ? 10.452 -37.964 -21.209 1.00 75.62 81 PRO A C 1
ATOM 616 O O . PRO A 1 81 ? 9.341 -38.143 -21.723 1.00 75.62 81 PRO A O 1
ATOM 619 N N . PRO A 1 82 ? 10.623 -37.171 -20.132 1.00 69.81 82 PRO A N 1
ATOM 620 C CA . PRO A 1 82 ? 9.503 -36.506 -19.492 1.00 69.81 82 PRO A CA 1
ATOM 621 C C . PRO A 1 82 ? 8.754 -35.683 -20.545 1.00 69.81 82 PRO A C 1
ATOM 623 O O . PRO A 1 82 ? 9.403 -35.018 -21.366 1.00 69.81 82 PRO A O 1
ATOM 626 N N . PRO A 1 83 ? 7.407 -35.710 -20.547 1.00 70.88 83 PRO A N 1
ATOM 627 C CA . PRO A 1 83 ? 6.625 -35.010 -21.551 1.00 70.88 83 PRO A CA 1
ATOM 628 C C . PRO A 1 83 ? 7.079 -33.550 -21.592 1.00 70.88 83 PRO A C 1
ATOM 630 O O . PRO A 1 83 ? 7.307 -32.956 -20.527 1.00 70.88 83 PRO A O 1
ATOM 633 N N . PRO A 1 84 ? 7.247 -32.958 -22.790 1.00 58.12 84 PRO A N 1
ATOM 634 C CA . PRO A 1 84 ? 7.737 -31.598 -22.916 1.00 58.12 84 PRO A CA 1
ATOM 635 C C . PRO A 1 84 ? 6.864 -30.702 -22.045 1.00 58.12 84 PRO A C 1
ATOM 637 O O . PRO A 1 84 ? 5.669 -30.539 -22.309 1.00 58.12 84 PRO A O 1
ATOM 640 N N . LYS A 1 85 ? 7.452 -30.151 -20.970 1.00 43.00 85 LYS A N 1
ATOM 641 C CA . LYS A 1 85 ? 6.773 -29.190 -20.099 1.00 43.00 85 LYS A CA 1
ATOM 642 C C . LYS A 1 85 ? 6.201 -28.138 -21.028 1.00 43.00 85 LYS A C 1
ATOM 644 O O . LYS A 1 85 ? 6.980 -27.464 -21.707 1.00 43.00 85 LYS A O 1
ATOM 649 N N . ARG A 1 86 ? 4.862 -28.051 -21.103 1.00 41.22 86 ARG A N 1
ATOM 650 C CA . ARG A 1 86 ? 4.156 -27.067 -21.931 1.00 41.22 86 ARG A CA 1
ATOM 651 C C . ARG A 1 86 ? 4.908 -25.755 -21.780 1.00 41.22 86 ARG A C 1
ATOM 653 O O . ARG A 1 86 ? 4.949 -25.200 -20.678 1.00 41.22 86 ARG A O 1
ATOM 660 N N . ARG A 1 87 ? 5.552 -25.291 -22.861 1.00 41.03 87 ARG A N 1
ATOM 661 C CA . ARG A 1 87 ? 6.094 -23.932 -22.915 1.00 41.03 87 ARG A CA 1
ATOM 662 C C . ARG A 1 87 ? 4.973 -23.056 -22.377 1.00 41.03 87 ARG A C 1
ATOM 664 O O . ARG A 1 87 ? 3.860 -23.150 -22.887 1.00 41.03 87 ARG A O 1
ATOM 671 N N . ARG A 1 88 ? 5.230 -22.270 -21.327 1.00 40.66 88 ARG A N 1
ATOM 672 C CA . ARG A 1 88 ? 4.300 -21.229 -20.873 1.00 40.66 88 ARG A CA 1
ATOM 673 C C . ARG A 1 88 ? 4.135 -20.252 -22.038 1.00 40.66 88 ARG A C 1
ATOM 675 O O . ARG A 1 88 ? 4.856 -19.268 -22.164 1.00 40.66 88 ARG A O 1
ATOM 682 N N . THR A 1 89 ? 3.230 -20.582 -22.946 1.00 36.53 89 THR A N 1
ATOM 683 C CA . THR A 1 89 ? 2.791 -19.767 -24.065 1.00 36.53 89 THR A CA 1
ATOM 684 C C . THR A 1 89 ? 2.056 -18.586 -23.467 1.00 36.53 89 THR A C 1
ATOM 686 O O . THR A 1 89 ? 0.996 -18.790 -22.891 1.00 36.53 89 THR A O 1
ATOM 689 N N . ARG A 1 90 ? 2.637 -17.381 -23.545 1.00 38.62 90 ARG A N 1
ATOM 690 C CA . ARG A 1 90 ? 1.964 -16.071 -23.391 1.00 38.62 90 ARG A CA 1
ATOM 691 C C . ARG A 1 90 ? 0.876 -15.961 -22.295 1.00 38.62 90 ARG A C 1
ATOM 693 O O . ARG A 1 90 ? -0.034 -15.147 -22.408 1.00 38.62 90 ARG A O 1
ATOM 700 N N . LEU A 1 91 ? 0.993 -16.712 -21.201 1.00 39.78 91 LEU A N 1
ATOM 701 C CA . LEU A 1 91 ? 0.117 -16.593 -20.042 1.00 39.78 91 LEU A CA 1
ATOM 702 C C . LEU 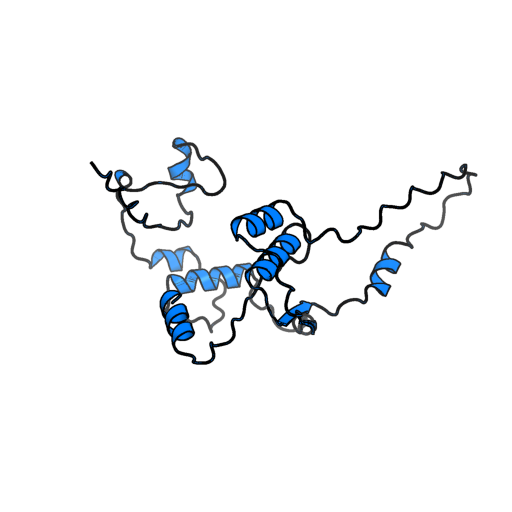A 1 91 ? 0.547 -15.353 -19.273 1.00 39.78 91 LEU A C 1
ATOM 704 O O . LEU A 1 91 ? 1.553 -15.335 -18.560 1.00 39.78 91 LEU A O 1
ATOM 708 N N . GLY A 1 92 ? -0.199 -14.280 -19.489 1.00 38.44 92 GLY A N 1
ATOM 709 C CA . GLY A 1 92 ? 0.008 -13.067 -18.727 1.00 38.44 92 GLY A CA 1
ATOM 710 C C . GLY A 1 92 ? -0.770 -11.838 -19.147 1.00 38.44 92 GLY A C 1
ATOM 711 O O . GLY A 1 92 ? -0.385 -10.749 -18.740 1.00 38.44 92 GLY A O 1
ATOM 712 N N . ARG A 1 93 ? -1.825 -11.970 -19.951 1.00 45.50 93 ARG A N 1
ATOM 713 C CA . ARG A 1 93 ? -2.779 -10.872 -20.180 1.00 45.50 93 ARG A CA 1
ATOM 714 C C . ARG A 1 93 ? -4.208 -11.214 -19.737 1.00 45.50 93 ARG A C 1
ATOM 716 O O . ARG A 1 93 ? -5.114 -10.457 -20.028 1.00 45.50 93 ARG A O 1
ATOM 723 N N . CYS A 1 94 ? -4.408 -12.327 -19.033 1.00 42.91 94 CYS A N 1
ATOM 724 C CA . CYS A 1 94 ? -5.732 -12.929 -18.851 1.00 42.91 94 CYS A CA 1
ATOM 725 C C . CYS A 1 94 ? -5.918 -13.595 -17.475 1.00 42.91 94 CYS A C 1
ATOM 727 O O . CYS A 1 94 ? -6.447 -14.697 -17.380 1.00 42.91 94 CYS A O 1
ATOM 729 N N . GLY A 1 95 ? -5.471 -12.952 -16.393 1.00 57.31 95 GLY A N 1
ATOM 730 C CA . GLY A 1 95 ? -5.993 -13.314 -15.070 1.00 57.31 95 GLY A CA 1
ATOM 731 C C . GLY A 1 95 ? -7.476 -12.911 -14.987 1.00 57.31 95 GLY A C 1
ATOM 732 O O . GLY A 1 95 ? -7.804 -11.846 -15.515 1.00 57.31 95 GLY A O 1
ATOM 733 N N . PRO A 1 96 ? -8.367 -13.686 -14.3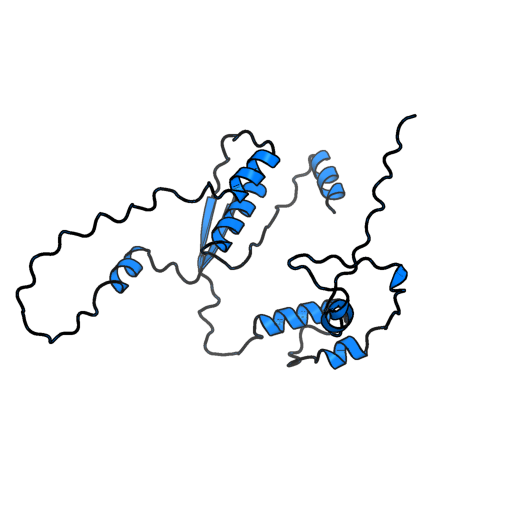38 1.00 59.75 96 PRO A N 1
ATOM 734 C CA . PRO A 1 96 ? -9.805 -13.384 -14.268 1.00 59.75 96 PRO A CA 1
ATOM 735 C C . PRO A 1 96 ? -10.106 -11.961 -13.780 1.00 59.75 96 PRO A C 1
ATOM 737 O O . PRO A 1 96 ? -10.995 -11.299 -14.299 1.00 59.75 96 PRO A O 1
ATOM 740 N N . LEU A 1 97 ? -9.299 -11.452 -12.843 1.00 53.03 97 LEU A N 1
ATOM 741 C CA . LEU A 1 97 ? -9.413 -10.087 -12.329 1.00 53.03 97 LEU A CA 1
ATOM 742 C C . LEU A 1 97 ? -9.103 -9.020 -13.392 1.00 53.03 97 LEU A C 1
ATOM 744 O O . LEU A 1 97 ? -9.777 -8.000 -13.450 1.00 53.03 97 LEU A O 1
ATOM 748 N N . ALA A 1 98 ? -8.091 -9.243 -14.235 1.00 54.53 98 ALA A N 1
ATOM 749 C CA . ALA A 1 98 ? -7.731 -8.302 -15.294 1.00 54.53 98 ALA A CA 1
ATOM 750 C C . ALA A 1 98 ? -8.799 -8.258 -16.397 1.00 54.53 98 ALA A C 1
ATOM 752 O O . ALA A 1 98 ? -9.041 -7.196 -16.960 1.00 54.53 98 ALA A O 1
ATOM 753 N N . VAL A 1 99 ? -9.445 -9.398 -16.669 1.00 60.59 99 VAL A N 1
ATOM 754 C CA . VAL A 1 99 ? -10.574 -9.493 -17.605 1.00 60.59 99 VAL A CA 1
ATOM 755 C C . VAL A 1 99 ? -11.798 -8.782 -17.032 1.00 60.59 99 VAL A C 1
ATOM 757 O O . VAL A 1 99 ? -12.315 -7.882 -17.679 1.00 60.59 99 VAL A O 1
ATOM 760 N N . ALA A 1 100 ? -12.181 -9.079 -15.786 1.00 65.25 100 ALA A N 1
ATOM 761 C CA . ALA A 1 100 ? -13.324 -8.441 -15.131 1.00 65.25 100 ALA A CA 1
ATOM 762 C C . ALA A 1 100 ? -13.162 -6.915 -15.000 1.00 65.25 100 ALA A C 1
ATOM 764 O O . ALA A 1 100 ? -14.123 -6.171 -15.172 1.00 65.25 100 ALA A O 1
ATOM 765 N N . LEU A 1 101 ? -11.945 -6.430 -14.723 1.00 58.25 101 LEU A N 1
ATOM 766 C CA . LEU A 1 101 ? -11.661 -4.992 -14.682 1.00 58.25 101 LEU A CA 1
ATOM 767 C C . LEU A 1 101 ? -11.725 -4.341 -16.070 1.00 58.25 101 LEU A C 1
ATOM 769 O O . LEU A 1 101 ? -12.186 -3.209 -16.170 1.00 58.25 101 LEU A O 1
ATOM 773 N N . ALA A 1 102 ? -11.276 -5.031 -17.123 1.00 59.38 102 ALA A N 1
ATOM 774 C CA . ALA A 1 102 ? -11.353 -4.526 -18.494 1.00 59.38 102 ALA A CA 1
ATOM 775 C C . ALA A 1 102 ? -12.803 -4.489 -19.007 1.00 59.38 102 ALA A C 1
ATOM 777 O O . ALA A 1 102 ? -13.220 -3.492 -19.590 1.00 59.38 102 ALA A O 1
ATOM 778 N N . GLU A 1 103 ? -13.585 -5.534 -18.726 1.00 69.06 103 GLU A N 1
ATOM 779 C CA . GLU A 1 103 ? -15.020 -5.589 -19.031 1.00 69.06 103 GLU A CA 1
ATOM 780 C C . GLU A 1 103 ? -15.791 -4.492 -18.287 1.00 69.06 103 GLU A C 1
ATOM 782 O O . GLU A 1 103 ? -16.561 -3.755 -18.900 1.00 69.06 103 GLU A O 1
ATOM 787 N N . ALA A 1 104 ? -15.540 -4.316 -16.984 1.00 68.56 104 ALA A N 1
ATOM 788 C CA . ALA A 1 104 ? -16.170 -3.258 -16.193 1.00 68.56 104 ALA A CA 1
ATOM 789 C C . ALA A 1 104 ? -15.784 -1.843 -16.657 1.00 68.56 104 ALA A C 1
ATOM 791 O O . ALA A 1 104 ? -16.549 -0.902 -16.451 1.00 68.56 104 ALA A O 1
ATOM 792 N N . ALA A 1 105 ? -14.610 -1.683 -17.272 1.00 61.12 105 ALA A N 1
ATOM 793 C CA . ALA A 1 105 ? -14.162 -0.412 -17.829 1.00 61.12 105 ALA A CA 1
ATOM 794 C C . ALA A 1 105 ? -14.802 -0.083 -19.193 1.00 61.12 105 ALA A C 1
ATOM 796 O O . ALA A 1 105 ? -14.621 1.035 -19.669 1.00 61.12 105 ALA A O 1
ATOM 797 N N . GLY A 1 106 ? -15.548 -1.014 -19.809 1.00 60.06 106 GLY A N 1
ATOM 798 C CA . GLY A 1 106 ? -16.158 -0.815 -21.129 1.00 60.06 106 GLY A CA 1
ATOM 799 C C . GLY A 1 106 ? -15.129 -0.641 -22.249 1.00 60.06 106 GLY A C 1
ATOM 800 O O . GLY A 1 106 ? -15.412 0.005 -23.253 1.00 60.06 106 GLY A O 1
ATOM 801 N N . ASP A 1 107 ? -13.921 -1.167 -22.052 1.00 55.19 107 ASP A N 1
ATOM 802 C CA . ASP A 1 107 ? -12.792 -0.941 -22.946 1.00 55.19 107 ASP A CA 1
ATOM 803 C C . ASP A 1 107 ? -12.913 -1.831 -24.193 1.00 55.19 107 ASP A C 1
ATOM 805 O O . ASP A 1 107 ? -12.482 -2.989 -24.204 1.00 55.19 107 ASP A O 1
ATOM 809 N N . GLU A 1 108 ? -13.473 -1.288 -25.276 1.00 59.66 108 GLU A N 1
ATOM 810 C CA . GLU A 1 108 ? -13.174 -1.804 -26.610 1.00 59.66 108 GLU A CA 1
ATOM 811 C C . GLU A 1 108 ? -11.665 -1.636 -26.828 1.00 59.66 108 GLU A C 1
ATOM 813 O O . GLU A 1 108 ? -11.102 -0.568 -26.583 1.00 59.66 108 GLU A O 1
ATOM 818 N N . PHE A 1 109 ? -10.973 -2.721 -27.182 1.00 54.53 109 PHE A N 1
ATOM 819 C CA . PHE A 1 109 ? -9.515 -2.746 -27.310 1.00 54.53 109 PHE A CA 1
ATOM 820 C C . PHE A 1 109 ? -9.064 -1.874 -28.493 1.00 54.53 109 PHE A C 1
ATOM 822 O O . PHE A 1 109 ? -8.724 -2.391 -29.556 1.00 54.53 109 PHE A O 1
ATOM 829 N N . GLU A 1 110 ? -9.022 -0.557 -28.305 1.00 59.69 110 GLU A N 1
ATOM 830 C CA . GLU A 1 110 ? -8.322 0.342 -29.213 1.00 59.69 110 GLU A CA 1
ATOM 831 C C . GLU A 1 110 ? -6.856 -0.087 -29.317 1.00 59.69 110 GLU A C 1
ATOM 833 O O . GLU A 1 110 ? -6.225 -0.547 -28.352 1.00 59.69 110 GLU A O 1
ATOM 838 N N . GLU A 1 111 ? -6.327 0.038 -30.530 1.00 58.59 111 GLU A N 1
ATOM 839 C CA . GLU A 1 111 ? -4.973 -0.344 -30.888 1.00 58.59 111 GLU A CA 1
ATOM 840 C C . GLU A 1 111 ? -3.985 0.399 -29.976 1.00 58.59 111 GLU A C 1
ATOM 842 O O . GLU A 1 111 ? -3.803 1.614 -30.053 1.00 58.59 111 GLU A O 1
ATOM 847 N N . LYS A 1 112 ? -3.414 -0.329 -29.006 1.00 66.81 112 LYS A N 1
ATOM 848 C CA . LYS A 1 112 ? -2.634 0.279 -27.924 1.00 66.81 112 LYS A CA 1
ATOM 849 C C . LYS A 1 112 ? -1.446 1.030 -28.509 1.00 66.81 112 LYS A C 1
ATOM 851 O O . LYS A 1 112 ? -0.585 0.414 -29.137 1.00 66.81 112 LYS A O 1
ATOM 856 N N . ALA A 1 113 ? -1.368 2.328 -28.210 1.00 70.50 113 ALA A N 1
ATOM 857 C CA . ALA A 1 113 ? -0.175 3.122 -28.460 1.00 70.50 113 ALA A CA 1
ATOM 858 C C . ALA A 1 113 ? 1.072 2.363 -27.957 1.00 70.50 113 ALA A C 1
ATOM 860 O O . ALA A 1 113 ? 1.020 1.725 -26.896 1.00 70.50 113 ALA A O 1
ATOM 861 N N . PRO A 1 114 ? 2.183 2.381 -28.710 1.00 81.56 114 PRO A N 1
ATOM 862 C CA . PRO A 1 114 ? 3.363 1.604 -28.366 1.00 81.56 114 PRO A CA 1
ATOM 863 C C . PRO A 1 114 ? 3.924 2.052 -27.009 1.00 81.56 114 PRO A C 1
ATOM 865 O O . PRO A 1 114 ? 4.339 3.194 -26.838 1.00 81.56 114 PRO A O 1
ATOM 868 N N . THR A 1 115 ? 3.951 1.138 -26.037 1.00 87.88 115 THR A N 1
ATOM 869 C CA . THR A 1 115 ? 4.608 1.356 -24.742 1.00 87.88 115 THR A CA 1
ATOM 870 C C . THR A 1 115 ? 6.097 1.036 -24.855 1.00 87.88 115 THR A C 1
ATOM 872 O O . THR A 1 115 ? 6.470 -0.080 -25.227 1.00 87.88 115 THR A O 1
ATOM 875 N N . VAL A 1 116 ? 6.952 1.982 -24.469 1.00 90.62 116 VAL A N 1
ATOM 876 C CA . VAL A 1 116 ? 8.409 1.800 -24.415 1.00 90.62 116 VAL A CA 1
ATOM 877 C C . VAL A 1 116 ? 8.810 1.257 -23.044 1.00 90.62 116 VAL A C 1
ATOM 879 O O . VAL A 1 116 ? 8.434 1.822 -22.021 1.00 90.62 116 VAL A O 1
ATOM 882 N N . LEU A 1 117 ? 9.589 0.173 -23.005 1.00 90.94 117 LEU A N 1
ATOM 883 C CA . LEU A 1 117 ? 10.170 -0.375 -21.774 1.00 90.94 117 LEU A CA 1
ATOM 884 C C . LEU A 1 117 ? 11.662 -0.034 -21.706 1.00 90.94 117 LEU A C 1
ATOM 886 O O . LEU A 1 117 ? 12.412 -0.382 -22.615 1.00 90.94 117 LEU A O 1
ATOM 890 N N . VAL A 1 118 ? 12.086 0.601 -20.614 1.00 92.25 118 VAL A N 1
ATOM 891 C CA . VAL A 1 118 ? 13.479 0.976 -20.346 1.00 92.25 118 VAL A CA 1
ATOM 892 C C . VAL A 1 118 ? 13.968 0.274 -19.088 1.00 92.25 118 VAL A C 1
ATOM 894 O O . VAL A 1 118 ? 13.359 0.389 -18.025 1.00 92.25 118 VAL A O 1
ATOM 897 N N . ASP A 1 119 ? 15.091 -0.425 -19.207 1.00 91.06 119 ASP A N 1
ATOM 898 C CA . ASP A 1 119 ? 15.764 -1.080 -18.091 1.00 91.06 119 ASP A CA 1
ATOM 899 C C . ASP A 1 119 ? 16.861 -0.181 -17.523 1.00 91.06 119 ASP A C 1
ATOM 901 O O . ASP A 1 119 ? 17.749 0.263 -18.249 1.00 91.06 119 ASP A O 1
ATOM 905 N N . VAL A 1 120 ? 16.811 0.072 -16.215 1.00 91.75 120 VAL A N 1
ATOM 906 C CA . VAL A 1 120 ? 17.774 0.928 -15.515 1.00 91.75 120 VAL A CA 1
ATOM 907 C C . VAL A 1 120 ? 18.462 0.122 -14.409 1.00 91.75 120 VAL A C 1
ATOM 909 O O . VAL A 1 120 ? 17.776 -0.477 -13.572 1.00 91.75 120 VAL A O 1
ATOM 912 N N . PRO A 1 121 ? 19.808 0.092 -14.362 1.00 88.38 121 PRO A N 1
ATOM 913 C CA . PRO A 1 121 ? 20.523 -0.608 -13.305 1.00 88.38 121 PRO A CA 1
ATOM 914 C C . PRO A 1 121 ? 20.300 0.082 -11.956 1.00 88.38 121 PRO A C 1
ATOM 916 O O . PRO A 1 121 ? 20.452 1.297 -11.811 1.00 88.38 121 PRO A O 1
ATOM 919 N N . SER A 1 122 ? 19.964 -0.711 -10.942 1.00 87.31 122 SER A N 1
ATOM 920 C CA . SER A 1 122 ? 19.851 -0.244 -9.564 1.00 87.31 122 SER A CA 1
ATOM 921 C C . SER A 1 122 ? 21.234 0.076 -9.000 1.00 87.31 122 SER A C 1
ATOM 923 O O . SER A 1 122 ? 22.108 -0.786 -8.961 1.00 87.31 122 SER A O 1
ATOM 925 N N . GLN A 1 123 ? 21.424 1.299 -8.501 1.00 84.50 123 GLN A N 1
ATOM 926 C CA . GLN A 1 123 ? 22.664 1.702 -7.818 1.00 84.50 123 GLN A CA 1
ATOM 927 C C . GLN A 1 123 ? 22.722 1.229 -6.354 1.00 84.50 123 GLN A C 1
ATOM 929 O O . GLN A 1 123 ? 23.745 1.375 -5.689 1.00 84.50 123 GLN A O 1
ATOM 934 N N . VAL A 1 124 ? 21.636 0.640 -5.835 1.00 77.31 124 VAL A N 1
ATOM 935 C CA . VAL A 1 124 ? 21.499 0.286 -4.411 1.00 77.31 124 VAL A CA 1
ATOM 936 C C . VAL A 1 124 ? 22.491 -0.810 -3.985 1.00 77.31 124 VAL A C 1
ATOM 938 O O . VAL A 1 124 ? 22.865 -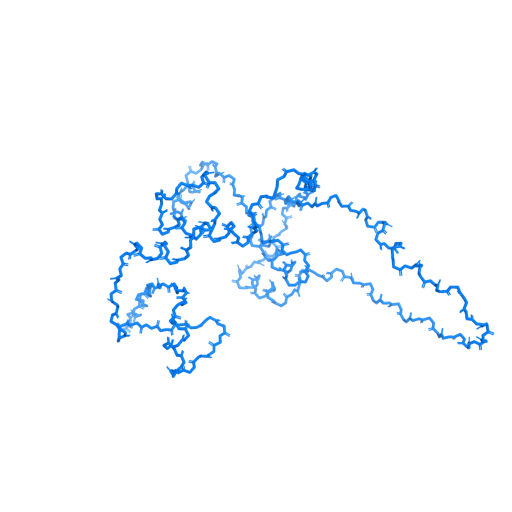0.882 -2.818 1.00 77.31 124 VAL A O 1
ATOM 941 N N . SER A 1 125 ? 22.972 -1.641 -4.914 1.00 58.91 125 SER A N 1
ATOM 942 C CA . SER A 1 125 ? 23.855 -2.780 -4.623 1.00 58.91 125 SER A CA 1
ATOM 943 C C . SER A 1 125 ? 25.337 -2.427 -4.443 1.00 58.91 125 SER A C 1
ATOM 945 O O . SER A 1 125 ? 26.080 -3.254 -3.920 1.00 58.91 125 SER A O 1
ATOM 947 N N . LYS A 1 126 ? 25.793 -1.225 -4.827 1.00 66.25 126 LYS A N 1
ATOM 948 C CA . LYS A 1 126 ? 27.234 -0.891 -4.849 1.00 66.25 126 LYS A CA 1
ATOM 949 C C . LYS A 1 126 ? 27.798 -0.352 -3.528 1.00 66.25 126 LYS A C 1
ATOM 951 O O . LYS A 1 126 ? 29.010 -0.250 -3.387 1.00 66.25 126 LYS A O 1
ATOM 956 N N . HIS A 1 127 ? 26.949 -0.041 -2.547 1.00 62.97 127 HIS A N 1
ATOM 957 C CA . HIS A 1 127 ? 27.356 0.607 -1.289 1.00 62.97 127 HIS A CA 1
ATOM 958 C C . HIS A 1 127 ? 27.253 -0.288 -0.045 1.00 62.97 127 HIS A C 1
ATOM 960 O O . HIS A 1 127 ? 27.134 0.212 1.074 1.00 62.97 127 HIS A O 1
ATOM 966 N N . THR A 1 128 ? 27.351 -1.610 -0.197 1.00 57.22 128 THR A N 1
ATOM 967 C CA . THR A 1 128 ? 27.278 -2.578 0.917 1.00 57.22 128 THR A CA 1
ATOM 968 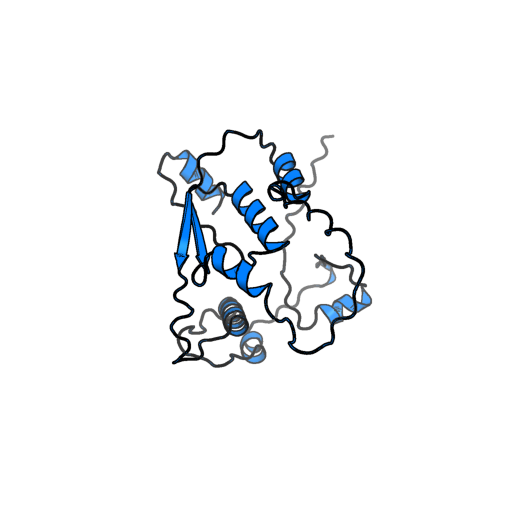C C . THR A 1 128 ? 28.365 -2.411 1.993 1.00 57.22 128 THR A C 1
ATOM 970 O O . THR A 1 128 ? 28.297 -3.076 3.022 1.00 57.22 128 THR A O 1
ATOM 973 N N . GLY A 1 129 ? 29.331 -1.505 1.806 1.00 62.81 129 GLY A N 1
ATOM 974 C CA . GLY A 1 129 ? 30.486 -1.350 2.684 1.00 62.81 129 GLY A CA 1
ATOM 975 C C . GLY A 1 129 ? 30.405 -0.339 3.833 1.00 62.81 129 GLY A C 1
ATOM 976 O O . GLY A 1 129 ? 31.225 -0.487 4.733 1.00 62.81 129 GLY A O 1
ATOM 977 N N . GLN A 1 130 ? 29.521 0.681 3.863 1.00 63.56 130 GLN A N 1
ATOM 978 C CA . GLN A 1 130 ? 29.854 1.822 4.751 1.00 63.56 130 GLN A CA 1
ATOM 979 C C . GLN A 1 130 ? 28.801 2.570 5.571 1.00 63.56 130 GLN A C 1
ATOM 981 O O . GLN A 1 130 ? 29.225 3.326 6.432 1.00 63.56 130 GLN A O 1
ATOM 986 N N . MET A 1 131 ? 27.492 2.331 5.484 1.00 63.62 131 MET A N 1
ATOM 987 C CA . MET A 1 131 ? 26.576 2.708 6.578 1.00 63.62 131 MET A CA 1
ATOM 988 C C . MET A 1 131 ? 25.307 1.864 6.524 1.00 63.62 131 MET A C 1
ATOM 990 O O . MET A 1 131 ? 24.644 1.811 5.491 1.00 63.62 131 MET A O 1
ATOM 994 N N . ARG A 1 132 ? 24.916 1.258 7.653 1.00 77.75 132 ARG A N 1
ATOM 995 C CA . ARG A 1 132 ? 23.561 0.712 7.799 1.00 77.75 132 ARG A CA 1
ATOM 996 C C . ARG A 1 132 ? 22.583 1.888 7.807 1.00 77.75 132 ARG A C 1
ATOM 998 O O . ARG A 1 132 ? 22.443 2.578 8.814 1.00 77.75 132 ARG A O 1
ATOM 1005 N N . GLY A 1 133 ? 21.986 2.169 6.651 1.00 78.38 133 GLY A N 1
ATOM 1006 C CA . GLY A 1 133 ? 20.813 3.034 6.560 1.00 78.38 133 GLY A CA 1
ATOM 1007 C C . GLY A 1 133 ? 19.623 2.417 7.306 1.00 78.38 133 GLY A C 1
ATOM 1008 O O . GLY A 1 133 ? 19.679 1.236 7.667 1.00 78.38 133 GLY A O 1
ATOM 1009 N N . PRO A 1 134 ? 18.551 3.192 7.541 1.00 81.88 134 PRO A N 1
ATOM 1010 C CA . PRO A 1 134 ? 17.354 2.665 8.174 1.00 81.88 134 PRO A CA 1
ATOM 1011 C C . PRO A 1 134 ? 16.766 1.532 7.331 1.00 81.88 134 PRO A C 1
ATOM 1013 O O . PRO A 1 134 ? 16.707 1.596 6.100 1.00 81.88 134 PRO A O 1
ATOM 1016 N N . THR A 1 135 ? 16.303 0.489 8.002 1.00 85.75 135 THR A N 1
ATOM 1017 C CA . THR A 1 135 ? 15.588 -0.612 7.366 1.00 85.75 135 THR A CA 1
ATOM 1018 C C . THR A 1 135 ? 14.247 -0.125 6.798 1.00 85.75 135 THR A C 1
ATOM 1020 O O . THR A 1 135 ? 13.702 0.917 7.182 1.00 85.75 135 THR A O 1
ATOM 1023 N N . ALA A 1 136 ? 13.666 -0.882 5.864 1.00 85.38 136 ALA A N 1
ATOM 1024 C CA . ALA A 1 136 ? 12.358 -0.537 5.307 1.00 85.38 136 ALA A CA 1
ATOM 1025 C C . ALA A 1 136 ? 11.237 -0.449 6.372 1.00 85.38 136 ALA A C 1
ATOM 1027 O O . ALA A 1 136 ? 10.395 0.442 6.245 1.00 85.38 136 ALA A O 1
ATOM 1028 N N . PRO A 1 137 ? 11.175 -1.322 7.403 1.00 86.69 137 PRO A N 1
ATOM 1029 C CA . PRO A 1 137 ? 10.259 -1.143 8.532 1.00 86.69 137 PRO A CA 1
ATOM 1030 C C . PRO A 1 137 ? 10.497 0.155 9.309 1.00 86.69 137 PRO A C 1
ATOM 1032 O O . PRO A 1 137 ? 9.537 0.868 9.582 1.00 86.69 137 PRO A O 1
ATOM 1035 N N . GLU A 1 138 ? 11.753 0.508 9.599 1.00 85.50 138 GLU A N 1
ATOM 1036 C CA . GLU A 1 138 ? 12.091 1.746 10.320 1.00 85.50 138 GLU A CA 1
ATOM 1037 C C . GLU A 1 138 ? 11.682 2.989 9.530 1.00 85.50 138 GLU A C 1
ATOM 1039 O O . GLU A 1 138 ? 11.084 3.908 10.082 1.00 85.50 138 GLU A O 1
ATOM 1044 N N . THR A 1 139 ? 11.928 3.000 8.219 1.00 85.19 139 THR A N 1
ATOM 1045 C CA . THR A 1 139 ? 11.532 4.123 7.356 1.00 85.19 139 THR A CA 1
ATOM 1046 C C . THR A 1 139 ? 10.010 4.235 7.255 1.00 85.19 139 THR A C 1
ATOM 1048 O O . THR A 1 139 ? 9.467 5.340 7.254 1.00 85.19 139 THR A O 1
ATOM 1051 N N . ARG A 1 140 ? 9.294 3.102 7.192 1.00 87.25 140 ARG A N 1
ATOM 1052 C CA . ARG A 1 140 ? 7.822 3.081 7.222 1.00 87.25 140 ARG A CA 1
ATOM 1053 C C . ARG A 1 140 ? 7.283 3.621 8.544 1.00 87.25 140 ARG A C 1
ATOM 1055 O O . ARG A 1 140 ? 6.382 4.453 8.518 1.00 87.25 140 ARG A O 1
ATOM 1062 N N . TRP A 1 141 ? 7.861 3.196 9.664 1.00 86.25 141 TRP A N 1
ATOM 1063 C CA . TRP A 1 141 ? 7.518 3.710 10.987 1.00 86.25 141 TRP A CA 1
ATOM 1064 C C . TRP A 1 141 ? 7.778 5.214 11.102 1.00 86.25 141 TRP A C 1
ATOM 1066 O O . TRP A 1 141 ? 6.904 5.944 11.554 1.00 86.25 141 TRP A O 1
ATOM 1076 N N . LEU A 1 142 ? 8.930 5.699 10.634 1.00 84.81 142 LEU A N 1
ATOM 1077 C CA . LEU A 1 142 ? 9.264 7.122 10.685 1.00 84.81 142 LEU A CA 1
ATOM 1078 C C . LEU A 1 142 ? 8.284 7.967 9.860 1.00 84.81 142 LEU A C 1
ATOM 1080 O O . LEU A 1 142 ? 7.778 8.967 10.357 1.00 84.81 142 LEU A O 1
ATOM 1084 N N . ARG A 1 143 ? 7.958 7.546 8.630 1.00 85.69 143 ARG A N 1
ATOM 1085 C CA . ARG A 1 143 ? 6.939 8.221 7.800 1.00 85.69 143 ARG A CA 1
ATOM 1086 C C . ARG A 1 143 ? 5.584 8.269 8.490 1.00 85.69 143 ARG A C 1
ATOM 1088 O O . ARG A 1 143 ? 4.898 9.281 8.435 1.00 85.69 143 ARG A O 1
ATOM 1095 N N . PHE A 1 144 ? 5.214 7.165 9.127 1.00 87.06 144 PHE A N 1
ATOM 1096 C CA . PHE A 1 144 ? 3.988 7.085 9.896 1.00 87.06 144 PHE A CA 1
ATOM 1097 C C . PHE A 1 144 ? 4.018 8.052 11.093 1.00 87.06 144 PHE A C 1
ATOM 1099 O O . PHE A 1 144 ? 3.083 8.820 11.270 1.00 87.06 144 PHE A O 1
ATOM 1106 N N . ALA A 1 145 ? 5.102 8.086 11.869 1.00 86.06 145 ALA A N 1
ATOM 1107 C CA . ALA A 1 145 ? 5.261 8.992 13.005 1.00 86.06 145 ALA A CA 1
ATOM 1108 C C . ALA A 1 145 ? 5.197 10.474 12.599 1.00 86.06 145 ALA A C 1
ATOM 1110 O O . ALA A 1 145 ? 4.516 11.259 13.257 1.00 86.06 145 ALA A O 1
ATOM 1111 N N . LEU A 1 146 ? 5.848 10.838 11.489 1.00 85.19 146 LEU A N 1
ATOM 1112 C CA . LEU A 1 146 ? 5.853 12.196 10.931 1.00 85.19 146 LEU A CA 1
ATOM 1113 C C . LEU A 1 146 ? 4.450 12.703 10.577 1.00 85.19 146 LEU A C 1
ATOM 1115 O O . LEU A 1 146 ? 4.199 13.900 10.648 1.00 85.19 146 LEU A O 1
ATOM 1119 N N . TYR A 1 147 ? 3.518 11.806 10.236 1.00 86.75 147 TYR A N 1
ATOM 1120 C CA . TYR A 1 147 ? 2.125 12.186 9.992 1.00 86.75 147 TYR A CA 1
ATOM 1121 C C . TYR A 1 147 ? 1.437 12.724 11.257 1.00 86.75 147 TYR A C 1
ATOM 1123 O O . TYR A 1 147 ? 0.609 13.627 11.173 1.00 86.75 147 TYR A O 1
ATOM 1131 N N . PHE A 1 148 ? 1.776 12.181 12.430 1.00 84.44 148 PHE A N 1
ATOM 1132 C CA . PHE A 1 148 ? 1.185 12.586 13.710 1.00 84.44 148 PHE A CA 1
ATOM 1133 C C . PHE A 1 148 ? 1.977 13.684 14.421 1.00 84.44 148 PHE A C 1
ATOM 1135 O O . PHE A 1 148 ? 1.408 14.433 15.212 1.00 84.44 148 PHE A O 1
ATOM 1142 N N . CYS A 1 149 ? 3.275 13.787 14.144 1.00 85.19 149 CYS A N 1
ATOM 1143 C CA . CYS A 1 149 ? 4.156 14.807 14.698 1.00 85.19 149 CYS A CA 1
ATOM 1144 C C . CYS A 1 149 ? 4.938 15.481 13.561 1.00 85.19 149 CYS A C 1
ATOM 1146 O O . CYS A 1 149 ? 6.083 15.097 13.319 1.00 85.19 149 CYS A O 1
ATOM 1148 N N . PRO A 1 150 ? 4.349 16.475 12.868 1.00 80.56 150 PRO A N 1
ATOM 1149 C CA . PRO A 1 150 ? 5.016 17.181 11.770 1.00 80.56 150 PRO A CA 1
ATOM 1150 C C . PRO A 1 150 ? 6.319 17.872 12.193 1.00 80.56 150 PRO A C 1
ATOM 1152 O O . PRO A 1 150 ? 7.235 17.991 11.387 1.00 80.56 150 PRO A O 1
ATOM 1155 N N . ASP A 1 151 ? 6.416 18.266 13.466 1.00 81.19 151 ASP A N 1
ATOM 1156 C CA . ASP A 1 151 ? 7.601 18.908 14.054 1.00 81.19 151 ASP A CA 1
ATOM 1157 C C . ASP A 1 151 ? 8.756 17.928 14.327 1.00 81.19 151 ASP A C 1
ATOM 1159 O O . ASP A 1 151 ? 9.830 18.322 14.788 1.00 81.19 151 ASP A O 1
ATOM 1163 N N . LEU A 1 152 ? 8.552 16.628 14.093 1.00 78.00 152 LEU A N 1
ATOM 1164 C CA . LEU A 1 152 ? 9.619 15.646 14.200 1.00 78.00 152 LEU A CA 1
ATOM 1165 C C . LEU A 1 152 ? 10.602 15.869 13.041 1.00 78.00 152 LEU A C 1
ATOM 1167 O O . LEU A 1 152 ? 10.291 15.588 11.891 1.00 78.00 152 LEU A O 1
ATOM 1171 N N . ASP A 1 153 ? 11.803 16.358 13.344 1.00 75.12 153 ASP A N 1
ATOM 1172 C CA . ASP A 1 153 ? 12.850 16.538 12.335 1.00 75.12 153 ASP A CA 1
ATOM 1173 C C . ASP A 1 153 ? 13.234 15.176 11.707 1.00 75.12 153 ASP A C 1
ATOM 1175 O O . ASP A 1 153 ? 13.661 14.268 12.435 1.00 75.12 153 ASP A O 1
ATOM 1179 N N . PRO A 1 154 ? 13.088 14.993 10.378 1.00 70.00 154 PRO A N 1
ATOM 1180 C CA . PRO A 1 154 ? 13.434 13.745 9.702 1.00 70.00 154 PRO A CA 1
ATOM 1181 C C . PRO A 1 154 ? 14.948 13.559 9.508 1.00 70.00 154 PRO A C 1
ATOM 1183 O O . PRO A 1 154 ? 15.378 12.455 9.160 1.00 70.00 154 PRO A O 1
ATOM 1186 N N . CYS A 1 155 ? 15.753 14.614 9.683 1.00 71.06 155 CYS A N 1
ATOM 1187 C CA . CYS A 1 155 ? 17.186 14.624 9.389 1.00 71.06 155 CYS A CA 1
ATOM 1188 C C . CYS A 1 155 ? 18.068 13.944 10.454 1.00 71.06 155 CYS A C 1
ATOM 1190 O O . CYS A 1 155 ? 18.955 13.169 10.075 1.00 71.06 155 CYS A O 1
ATOM 1192 N N . PRO A 1 156 ? 17.894 14.173 11.772 1.00 71.56 156 PRO A N 1
ATOM 1193 C CA . PRO A 1 156 ? 18.671 13.457 12.763 1.00 71.56 156 PRO A CA 1
ATOM 1194 C C . PRO A 1 156 ? 18.240 11.994 12.754 1.00 71.56 156 PRO A C 1
ATOM 1196 O O . PRO A 1 156 ? 17.055 11.671 12.848 1.00 71.56 156 PRO A O 1
ATOM 1199 N N . ARG A 1 157 ? 19.222 11.085 12.698 1.00 60.09 157 ARG A N 1
ATOM 1200 C CA . ARG A 1 157 ? 19.014 9.653 12.949 1.00 60.09 157 ARG A CA 1
ATOM 1201 C C . ARG A 1 157 ? 18.587 9.457 14.403 1.00 60.09 157 ARG A C 1
ATOM 1203 O O . ARG A 1 157 ? 19.374 9.015 15.237 1.00 60.09 157 ARG A O 1
ATOM 1210 N N . ARG A 1 158 ? 17.336 9.776 14.731 1.00 60.72 158 ARG A N 1
ATOM 1211 C CA . ARG A 1 158 ? 16.717 9.289 15.957 1.00 60.72 158 ARG A CA 1
ATOM 1212 C C . ARG A 1 158 ? 16.531 7.798 15.754 1.00 60.72 158 ARG A C 1
ATOM 1214 O O . ARG A 1 158 ? 15.596 7.361 15.088 1.00 60.72 158 ARG A O 1
ATOM 1221 N N . ALA A 1 159 ? 17.472 7.022 16.275 1.00 63.81 159 ALA A N 1
ATOM 1222 C CA . ALA A 1 159 ? 17.299 5.591 16.407 1.00 63.81 159 ALA A CA 1
ATOM 1223 C C . ALA A 1 159 ? 16.029 5.353 17.241 1.00 63.81 159 ALA A C 1
ATOM 1225 O O . ALA A 1 159 ? 16.032 5.529 18.454 1.00 63.81 159 ALA A O 1
ATOM 1226 N N . GLY A 1 160 ? 14.932 5.020 16.558 1.00 62.66 160 GLY A N 1
ATOM 1227 C CA . GLY A 1 160 ? 13.708 4.507 17.161 1.00 62.66 160 GLY A CA 1
ATOM 1228 C C . GLY A 1 160 ? 12.970 5.474 18.082 1.00 62.66 160 GLY A C 1
ATOM 1229 O O . GLY A 1 160 ? 12.832 5.176 19.266 1.00 62.66 160 GLY A O 1
ATOM 1230 N N . ALA A 1 161 ? 12.407 6.563 17.539 1.00 71.62 161 ALA A N 1
ATOM 1231 C CA . ALA A 1 161 ? 11.315 7.261 18.224 1.00 71.62 161 ALA A CA 1
ATOM 1232 C C . ALA A 1 161 ? 10.256 6.221 18.622 1.00 71.62 161 ALA A C 1
ATOM 1234 O O . ALA A 1 161 ? 9.686 5.545 17.754 1.00 71.62 161 ALA A O 1
ATOM 1235 N N . ARG A 1 162 ? 10.057 6.012 19.927 1.00 83.06 162 ARG A N 1
ATOM 1236 C CA . ARG A 1 162 ? 9.200 4.923 20.404 1.00 83.06 162 ARG A CA 1
ATOM 1237 C C . ARG A 1 162 ? 7.747 5.306 20.163 1.00 83.06 162 ARG A C 1
ATOM 1239 O O . ARG A 1 162 ? 7.356 6.443 20.407 1.00 83.06 162 ARG A O 1
ATOM 1246 N N . ALA A 1 163 ? 6.916 4.337 19.777 1.00 83.56 163 ALA A N 1
ATOM 1247 C CA . ALA A 1 163 ? 5.473 4.542 19.617 1.00 83.56 163 ALA A CA 1
ATOM 1248 C C . ALA A 1 163 ? 4.845 5.240 20.831 1.00 83.56 163 ALA A C 1
ATOM 1250 O O . ALA A 1 163 ? 4.058 6.168 20.680 1.00 83.56 163 ALA A O 1
ATOM 1251 N N . ARG A 1 164 ? 5.270 4.857 22.040 1.00 87.00 164 ARG A N 1
ATOM 1252 C CA . ARG A 1 164 ? 4.808 5.461 23.293 1.00 87.00 164 ARG A CA 1
ATOM 1253 C C . ARG A 1 164 ? 5.106 6.960 23.405 1.00 87.00 164 ARG A C 1
ATOM 1255 O O . ARG A 1 164 ? 4.290 7.673 23.971 1.00 87.00 164 ARG A O 1
ATOM 1262 N N . GLU A 1 165 ? 6.250 7.425 22.911 1.00 86.88 165 GLU A N 1
ATOM 1263 C CA . GLU A 1 165 ? 6.641 8.841 22.981 1.00 86.88 165 GLU A CA 1
ATOM 1264 C C . GLU A 1 165 ? 5.801 9.671 22.012 1.00 86.88 165 GLU A C 1
ATOM 1266 O O . GLU A 1 165 ? 5.219 10.676 22.406 1.00 86.88 165 GLU A O 1
ATOM 1271 N N . ILE A 1 166 ? 5.661 9.184 20.776 1.00 86.38 166 ILE A N 1
ATOM 1272 C CA . ILE A 1 166 ? 4.862 9.831 19.729 1.00 86.38 166 ILE A CA 1
ATOM 1273 C C . ILE A 1 166 ? 3.391 9.887 20.149 1.00 86.38 166 ILE A C 1
ATOM 1275 O O . ILE A 1 166 ? 2.822 10.965 20.281 1.00 86.38 166 ILE A O 1
ATOM 1279 N N . PHE A 1 167 ? 2.779 8.738 20.445 1.00 86.31 167 PHE A N 1
ATOM 1280 C CA . PHE A 1 167 ? 1.360 8.672 20.808 1.00 86.31 167 PHE A CA 1
ATOM 1281 C C . PHE A 1 167 ? 1.058 9.229 22.203 1.00 86.31 167 PHE A C 1
ATOM 1283 O O . PHE A 1 167 ? -0.088 9.566 22.497 1.00 86.31 167 PHE A O 1
ATOM 1290 N N . GLY A 1 168 ? 2.064 9.323 23.076 1.00 87.81 168 GLY A N 1
ATOM 1291 C CA . GLY A 1 168 ? 1.930 9.942 24.392 1.00 87.81 168 GLY A CA 1
ATOM 1292 C C . GLY A 1 168 ? 1.658 11.443 24.311 1.00 87.81 168 GLY A C 1
ATOM 1293 O O . GLY A 1 168 ? 0.927 11.958 25.152 1.00 87.81 168 GLY A O 1
ATOM 1294 N N . ALA A 1 169 ? 2.199 12.110 23.288 1.00 85.50 169 ALA A N 1
ATOM 1295 C CA . ALA A 1 169 ? 2.028 13.542 23.062 1.00 85.50 169 ALA A CA 1
ATOM 1296 C C . ALA A 1 169 ? 0.748 13.899 22.283 1.00 85.50 169 ALA A C 1
ATOM 1298 O O . ALA A 1 169 ? 0.356 15.063 22.255 1.00 85.50 169 ALA A O 1
ATOM 1299 N N . LEU A 1 170 ? 0.088 12.924 21.647 1.00 86.38 170 LEU A N 1
ATOM 1300 C CA . LEU A 1 170 ? -1.094 13.201 20.834 1.00 86.38 170 LEU A CA 1
ATOM 1301 C C . LEU A 1 170 ? -2.345 13.449 21.687 1.00 86.38 170 LEU A C 1
ATOM 1303 O O . LEU A 1 170 ? -2.563 12.758 22.691 1.00 86.38 170 LEU A O 1
ATOM 1307 N N . PRO A 1 171 ? -3.224 14.376 21.261 1.00 88.06 171 PRO A N 1
ATOM 1308 C CA . PRO A 1 171 ? -4.502 14.589 21.921 1.00 88.06 171 PRO A CA 1
ATOM 1309 C C . PRO A 1 171 ? -5.365 13.326 21.835 1.00 88.06 171 PRO A C 1
ATOM 1311 O O . PRO A 1 171 ? -5.470 12.681 20.791 1.00 88.06 171 PRO A O 1
ATOM 1314 N N . ARG A 1 172 ? -6.017 12.982 22.948 1.00 91.00 172 ARG A N 1
ATOM 1315 C CA . ARG A 1 172 ? -6.911 11.822 23.037 1.00 91.00 172 ARG A CA 1
ATOM 1316 C C . ARG A 1 172 ? -8.359 12.284 22.986 1.00 91.00 172 ARG A C 1
ATOM 1318 O O . ARG A 1 172 ? -8.830 12.955 23.899 1.00 91.00 172 ARG A O 1
ATOM 1325 N N . GLY A 1 173 ? -9.064 11.902 21.927 1.00 89.50 173 GLY A N 1
ATOM 1326 C CA . GLY A 1 173 ? -10.507 12.093 21.807 1.00 89.50 173 GLY A CA 1
ATOM 1327 C C . GLY A 1 173 ? -11.272 10.865 22.295 1.00 89.50 173 GLY A C 1
ATOM 1328 O O . GLY A 1 173 ? -10.840 9.734 22.080 1.00 89.50 173 GLY A O 1
ATOM 1329 N N . ARG A 1 174 ? -12.430 11.078 22.927 1.00 91.44 174 ARG A N 1
ATOM 1330 C CA . ARG A 1 174 ? -13.415 10.012 23.153 1.00 91.44 174 ARG A CA 1
ATOM 1331 C C . ARG A 1 174 ? -14.433 10.049 22.021 1.00 91.44 174 ARG A C 1
ATOM 1333 O O . ARG A 1 174 ? -15.021 11.096 21.767 1.00 91.44 174 ARG A O 1
ATOM 1340 N N . LEU A 1 175 ? -14.641 8.915 21.360 1.00 86.88 175 LEU A N 1
ATOM 1341 C CA . LEU A 1 175 ? -15.668 8.767 20.331 1.00 86.88 175 LEU A CA 1
ATOM 1342 C C . LEU A 1 175 ? -16.863 7.994 20.909 1.00 86.88 175 LEU A C 1
ATOM 1344 O O . LEU A 1 175 ? -16.653 6.978 21.575 1.00 86.88 175 LEU A O 1
ATOM 1348 N N . PRO A 1 176 ? -18.111 8.438 20.676 1.00 88.38 176 PRO A N 1
ATOM 1349 C CA . PRO A 1 176 ? -19.288 7.709 21.129 1.00 88.38 176 PRO A CA 1
ATOM 1350 C C . PRO A 1 176 ? -19.448 6.426 20.305 1.00 88.38 176 PRO A C 1
ATOM 1352 O O . PRO A 1 176 ? -19.843 6.482 19.141 1.00 88.38 176 PRO A O 1
ATOM 1355 N N . LEU A 1 177 ? -19.169 5.266 20.913 1.00 83.50 177 LEU A N 1
ATOM 1356 C CA . LEU A 1 177 ? -19.214 3.958 20.238 1.00 83.50 177 LEU A CA 1
ATOM 1357 C C . LEU A 1 177 ? -20.552 3.694 19.532 1.00 83.50 177 LEU A C 1
ATOM 1359 O O . LEU A 1 177 ? -20.563 3.144 18.438 1.00 83.50 177 LEU A O 1
ATOM 1363 N N . ALA A 1 178 ? -21.663 4.166 20.107 1.00 86.44 178 ALA A N 1
ATOM 1364 C CA . ALA A 1 178 ? -23.004 4.037 19.532 1.00 86.44 178 ALA A CA 1
ATOM 1365 C C . ALA A 1 178 ? -23.176 4.721 18.157 1.00 86.44 178 ALA A C 1
ATOM 1367 O O . ALA A 1 178 ? -24.130 4.424 17.444 1.00 86.44 178 ALA A O 1
ATOM 1368 N N . GLN A 1 179 ? -22.282 5.641 17.781 1.00 86.38 179 GLN A N 1
ATOM 1369 C CA . GLN A 1 179 ? -22.312 6.344 16.492 1.00 86.38 179 GLN A CA 1
ATOM 1370 C C . GLN A 1 179 ? -21.279 5.804 15.496 1.00 86.38 179 GLN A C 1
ATOM 1372 O O . GLN A 1 179 ? -21.221 6.265 14.354 1.00 86.38 179 GLN A O 1
ATOM 1377 N N . LEU A 1 180 ? -20.445 4.850 15.913 1.00 83.88 180 LEU A N 1
ATOM 1378 C CA . LEU A 1 180 ? -19.429 4.255 15.061 1.00 83.88 180 LEU A CA 1
ATOM 1379 C C . LEU A 1 180 ? -19.975 3.000 14.387 1.00 83.88 180 LEU A C 1
ATOM 1381 O O . LEU A 1 180 ? -20.753 2.238 14.956 1.00 83.88 180 LEU A O 1
ATOM 1385 N N . ARG A 1 181 ? -19.537 2.779 13.149 1.00 84.19 181 ARG A N 1
ATOM 1386 C CA . ARG A 1 181 ? -19.765 1.528 12.426 1.00 84.19 181 ARG A CA 1
ATOM 1387 C C . ARG A 1 181 ? -18.410 0.906 12.157 1.00 84.19 181 ARG A C 1
ATOM 1389 O O . ARG A 1 181 ? -17.535 1.561 11.594 1.00 84.19 181 ARG A O 1
ATOM 1396 N N . PHE A 1 182 ? -18.251 -0.344 12.561 1.00 83.50 182 PHE A N 1
ATOM 1397 C CA . PHE A 1 182 ? -17.030 -1.100 12.332 1.00 83.50 182 PHE A CA 1
ATOM 1398 C C . PHE A 1 182 ? -17.166 -1.835 11.002 1.00 83.50 182 PHE A C 1
ATOM 1400 O O . PHE A 1 182 ? -18.094 -2.615 10.809 1.00 83.50 182 PHE A O 1
ATOM 1407 N N . GLY A 1 183 ? -16.279 -1.517 10.064 1.00 77.69 183 GLY A N 1
ATOM 1408 C CA . GLY A 1 183 ? -16.145 -2.234 8.803 1.00 77.69 183 GLY A CA 1
ATOM 1409 C C . GLY A 1 183 ? -14.880 -3.075 8.842 1.00 77.69 183 GLY A C 1
ATOM 1410 O O . GLY A 1 183 ? -13.836 -2.592 9.282 1.00 77.69 183 GLY A O 1
ATOM 1411 N N . LEU A 1 184 ? -14.971 -4.314 8.377 1.00 77.31 184 LEU A N 1
ATOM 1412 C CA . LEU A 1 184 ? -13.831 -5.211 8.253 1.00 77.31 184 LEU A CA 1
ATOM 1413 C C . LEU A 1 184 ? -13.534 -5.414 6.768 1.00 77.31 184 LEU A C 1
ATOM 1415 O O . LEU A 1 184 ? -14.450 -5.541 5.961 1.00 77.31 184 LEU A O 1
ATOM 1419 N N . VAL A 1 185 ? -12.251 -5.391 6.401 1.00 74.25 185 VAL A N 1
ATOM 1420 C CA . VAL A 1 185 ? -11.831 -5.459 4.989 1.00 74.25 185 VAL A CA 1
ATOM 1421 C C . VAL A 1 185 ? -11.545 -6.896 4.545 1.00 74.25 185 VAL A C 1
ATOM 1423 O O . VAL A 1 185 ? -11.725 -7.217 3.375 1.00 74.25 185 VAL A O 1
ATOM 1426 N N . HIS A 1 186 ? -11.097 -7.764 5.458 1.00 76.81 186 HIS A N 1
ATOM 1427 C CA . HIS A 1 186 ? -10.560 -9.080 5.089 1.00 76.81 186 HIS A CA 1
ATOM 1428 C C . HIS A 1 186 ? -11.164 -10.269 5.837 1.00 76.81 186 HIS A C 1
ATOM 1430 O O . HIS A 1 186 ? -11.087 -11.380 5.324 1.00 76.81 186 HIS A O 1
ATOM 1436 N N . MET A 1 187 ? -11.733 -10.071 7.026 1.00 79.31 187 MET A N 1
ATOM 1437 C CA . MET A 1 187 ? -12.245 -11.159 7.859 1.00 79.31 187 MET A CA 1
ATOM 1438 C C . MET A 1 187 ? -13.431 -10.690 8.683 1.00 79.31 187 MET A C 1
ATOM 1440 O O . MET A 1 187 ? -13.449 -9.536 9.101 1.00 79.31 187 MET A O 1
ATOM 1444 N N . ASP A 1 188 ? -14.361 -11.597 8.963 1.00 84.75 188 ASP A N 1
ATOM 1445 C CA . ASP A 1 188 ? -15.390 -11.380 9.974 1.00 84.75 188 ASP A CA 1
ATOM 1446 C C . ASP A 1 188 ? -14.764 -11.459 11.371 1.00 84.75 188 ASP A C 1
ATOM 1448 O O . ASP A 1 188 ? -13.927 -12.320 11.645 1.00 84.75 188 ASP A O 1
ATOM 1452 N N . LEU A 1 189 ? -15.163 -10.545 12.253 1.00 83.44 189 LEU A N 1
ATOM 1453 C CA . LEU A 1 189 ? -14.692 -10.462 13.631 1.00 83.44 189 LEU A CA 1
ATOM 1454 C C . LEU A 1 189 ? -15.919 -10.528 14.543 1.00 83.44 189 LEU A C 1
ATOM 1456 O O . LEU A 1 189 ? -16.815 -9.686 14.402 1.00 83.44 189 LEU A O 1
ATOM 1460 N N . PRO A 1 190 ? -16.003 -11.506 15.460 1.00 86.75 190 PRO A N 1
ATOM 1461 C CA . PRO A 1 190 ? -17.141 -11.606 16.358 1.00 86.75 190 PRO A CA 1
ATOM 1462 C C . PRO A 1 190 ? -17.189 -10.389 17.286 1.00 86.75 190 PRO A C 1
ATOM 1464 O O . PRO A 1 1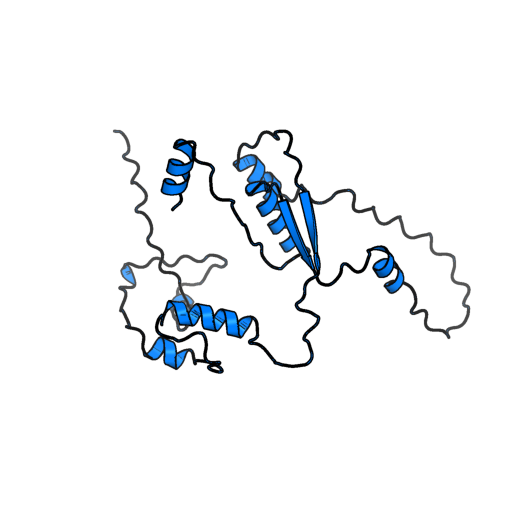90 ? -16.159 -9.837 17.673 1.00 86.75 190 PRO A O 1
ATOM 1467 N N . ALA A 1 191 ? -18.398 -9.982 17.682 1.00 85.31 191 ALA A N 1
ATOM 1468 C CA . ALA A 1 191 ? -18.605 -8.783 18.498 1.00 85.31 191 ALA A CA 1
ATOM 1469 C C . ALA A 1 191 ? -17.801 -8.792 19.812 1.00 85.31 191 ALA A C 1
ATOM 1471 O O . ALA A 1 191 ? -17.356 -7.742 20.268 1.00 85.31 191 ALA A O 1
ATOM 1472 N N . SER A 1 192 ? -17.570 -9.979 20.380 1.00 90.12 192 SER A N 1
ATOM 1473 C CA . SER A 1 192 ? -16.769 -10.190 21.589 1.00 90.12 192 SER A CA 1
ATOM 1474 C C . SER A 1 192 ? -15.281 -9.869 21.420 1.00 90.12 192 SER A C 1
ATOM 1476 O O . SER A 1 192 ? -14.615 -9.576 22.406 1.00 90.12 192 SER A O 1
ATOM 1478 N N . GLU A 1 193 ? -14.746 -9.921 20.199 1.00 89.50 193 GLU A N 1
ATOM 1479 C CA . GLU A 1 193 ? -13.322 -9.685 19.926 1.00 89.50 193 GLU A CA 1
ATOM 1480 C C . GLU A 1 193 ? -13.029 -8.255 19.466 1.00 89.50 193 GLU A C 1
ATOM 1482 O O . GLU A 1 193 ? -11.867 -7.854 19.444 1.00 89.50 193 GLU A O 1
ATOM 1487 N N . ILE A 1 194 ? -14.056 -7.464 19.133 1.00 84.69 194 ILE A N 1
ATOM 1488 C CA . ILE A 1 194 ? -13.892 -6.106 18.591 1.00 84.69 194 ILE A CA 1
ATOM 1489 C C . ILE A 1 194 ? -13.041 -5.237 19.521 1.00 84.69 194 ILE A C 1
ATOM 1491 O O . ILE A 1 194 ? -12.084 -4.611 19.074 1.00 84.69 194 ILE A O 1
ATOM 1495 N N . GLU A 1 195 ? -13.350 -5.202 20.815 1.00 86.25 195 GLU A N 1
ATOM 1496 C CA . GLU A 1 195 ? -12.619 -4.354 21.762 1.00 86.25 195 GLU A CA 1
ATOM 1497 C C . GLU A 1 195 ? -11.143 -4.763 21.875 1.00 86.25 195 GLU A C 1
ATOM 1499 O O . GLU A 1 195 ? -10.249 -3.916 21.781 1.00 86.25 195 GLU A O 1
ATOM 1504 N N . ALA A 1 196 ? -10.881 -6.065 22.007 1.00 89.50 196 ALA A N 1
ATOM 1505 C CA . ALA A 1 196 ? -9.529 -6.601 22.108 1.00 89.50 196 ALA A CA 1
ATOM 1506 C C . ALA A 1 196 ? -8.724 -6.362 20.821 1.00 89.50 196 ALA A C 1
ATOM 1508 O O . ALA A 1 196 ? -7.572 -5.939 20.887 1.00 89.50 196 ALA A O 1
ATOM 1509 N N . ALA A 1 197 ? -9.339 -6.566 19.653 1.00 87.44 197 ALA A N 1
ATOM 1510 C CA . ALA A 1 197 ? -8.693 -6.391 18.357 1.00 87.44 197 ALA A CA 1
ATOM 1511 C C . ALA A 1 197 ? -8.393 -4.921 18.032 1.00 87.44 197 ALA A C 1
ATOM 1513 O O . ALA A 1 197 ? -7.415 -4.629 17.344 1.00 87.44 197 ALA A O 1
ATOM 1514 N N . LEU A 1 198 ? -9.223 -3.984 18.502 1.00 86.50 198 LEU A N 1
ATOM 1515 C CA . LEU A 1 198 ? -9.023 -2.552 18.263 1.00 86.50 198 LEU A CA 1
ATOM 1516 C C . LEU A 1 198 ? -8.083 -1.899 19.285 1.00 86.50 198 LEU A C 1
ATOM 1518 O O . LEU A 1 198 ? -7.502 -0.849 19.002 1.00 86.50 198 LEU A O 1
ATOM 1522 N N . THR A 1 199 ? -7.894 -2.505 20.457 1.00 88.62 199 THR A N 1
ATOM 1523 C CA . THR A 1 199 ? -7.014 -1.959 21.495 1.00 88.62 199 THR A CA 1
ATOM 1524 C C . THR A 1 199 ? -5.551 -2.020 21.063 1.00 88.62 199 THR A C 1
ATOM 1526 O O . THR A 1 199 ? -4.970 -3.088 20.907 1.00 88.62 199 THR A O 1
ATOM 1529 N N . GLY A 1 200 ? -4.930 -0.850 20.890 1.00 85.25 200 GLY A N 1
ATOM 1530 C CA . GLY A 1 200 ? -3.542 -0.746 20.424 1.00 85.25 200 GLY A CA 1
ATOM 1531 C C . GLY A 1 200 ? -3.374 -0.918 18.911 1.00 85.25 200 GLY A C 1
ATOM 1532 O O . GLY A 1 200 ? -2.244 -0.886 18.423 1.00 85.25 200 GLY A O 1
ATOM 1533 N N . THR A 1 201 ? -4.475 -1.044 18.168 1.00 87.94 201 THR A N 1
ATOM 1534 C CA . THR A 1 201 ? -4.471 -1.176 16.710 1.00 87.94 201 THR A CA 1
ATOM 1535 C C . THR A 1 201 ? -4.713 0.173 16.042 1.00 87.94 201 THR A C 1
ATOM 1537 O O . THR A 1 201 ? -5.479 1.012 16.514 1.00 87.94 201 THR A O 1
ATOM 1540 N N . LEU A 1 202 ? -4.048 0.389 14.908 1.00 85.75 202 LEU A N 1
ATOM 1541 C CA . LEU A 1 202 ? -4.280 1.556 14.067 1.00 85.75 202 LEU A CA 1
ATOM 1542 C C . LEU A 1 202 ? -5.514 1.344 13.202 1.00 85.75 202 LEU A C 1
ATOM 1544 O O . LEU A 1 202 ? -5.611 0.366 12.464 1.00 85.75 202 LEU A O 1
ATOM 1548 N N . VAL A 1 203 ? -6.430 2.302 13.271 1.00 88.81 203 VAL A N 1
ATOM 1549 C CA . VAL A 1 203 ? -7.694 2.274 12.540 1.00 88.81 203 VAL A CA 1
ATOM 1550 C C . VAL A 1 203 ? -7.835 3.534 11.700 1.00 88.81 203 VAL A C 1
ATOM 1552 O O . VAL A 1 203 ? -7.415 4.618 12.105 1.00 88.81 203 VAL A O 1
ATOM 1555 N N . ALA A 1 204 ? -8.441 3.402 10.524 1.00 86.88 204 ALA A N 1
ATOM 1556 C CA . ALA A 1 204 ? -8.841 4.547 9.719 1.00 86.88 204 ALA A CA 1
ATOM 1557 C C . ALA A 1 204 ? -10.269 4.956 10.099 1.00 86.88 204 ALA A C 1
ATOM 1559 O O . ALA A 1 204 ? -11.183 4.132 10.067 1.00 86.88 204 ALA A O 1
ATOM 1560 N N . LEU A 1 205 ? -10.473 6.232 10.434 1.00 87.81 205 LEU A N 1
ATOM 1561 C CA . LEU A 1 205 ? -11.813 6.778 10.622 1.00 87.81 205 LEU A CA 1
ATOM 1562 C C . LEU A 1 205 ? -12.347 7.268 9.275 1.00 87.81 205 LEU A C 1
ATOM 1564 O O . LEU A 1 205 ? -11.922 8.299 8.756 1.00 87.81 205 LEU A O 1
ATOM 1568 N N . CYS A 1 206 ? -13.296 6.528 8.715 1.00 85.88 206 CYS A N 1
ATOM 1569 C CA . CYS A 1 206 ? -13.918 6.870 7.444 1.00 85.88 206 CYS A CA 1
ATOM 1570 C C . CYS A 1 206 ? -15.245 7.597 7.679 1.00 85.88 206 CYS A C 1
ATOM 1572 O O . CYS A 1 206 ? -16.126 7.097 8.379 1.00 85.88 206 CYS A O 1
ATOM 1574 N N . LYS A 1 207 ? -15.434 8.758 7.041 1.00 85.31 207 LYS A N 1
ATOM 1575 C CA . LYS A 1 207 ? -16.751 9.398 6.972 1.00 85.31 207 LYS A CA 1
ATOM 1576 C C . LYS A 1 207 ? -17.554 8.726 5.867 1.00 85.31 207 LYS A C 1
ATOM 1578 O O . LYS A 1 207 ? -17.250 8.894 4.687 1.00 85.31 207 LYS A O 1
ATOM 1583 N N . LEU A 1 208 ? -18.604 8.000 6.241 1.00 80.81 208 LEU A N 1
ATOM 1584 C CA . LEU A 1 208 ? -19.588 7.550 5.267 1.00 80.81 208 LEU A CA 1
ATOM 1585 C C . LEU A 1 208 ? -20.253 8.797 4.686 1.00 80.81 208 LEU A C 1
ATOM 1587 O O . LEU A 1 208 ? -20.904 9.559 5.408 1.00 80.81 208 LEU A O 1
ATOM 1591 N N . ARG A 1 209 ? -20.076 9.034 3.380 1.00 81.50 209 ARG A N 1
ATOM 1592 C CA . ARG A 1 209 ? -20.971 9.951 2.673 1.00 81.50 209 ARG A CA 1
ATOM 1593 C C . ARG A 1 209 ? -22.368 9.409 2.921 1.00 81.50 209 ARG A C 1
ATOM 1595 O O . ARG A 1 209 ? -22.605 8.235 2.642 1.00 81.50 209 ARG A O 1
ATOM 1602 N N . ALA A 1 210 ? -23.245 10.236 3.496 1.00 78.12 210 ALA A N 1
ATOM 1603 C CA . ALA A 1 210 ? -24.651 9.889 3.607 1.00 78.12 210 ALA A CA 1
ATOM 1604 C C . ALA A 1 210 ? -25.056 9.407 2.218 1.00 78.12 210 ALA A C 1
ATOM 1606 O O . ALA A 1 210 ? -24.925 10.171 1.256 1.00 78.12 210 ALA A O 1
ATOM 1607 N N . ALA A 1 211 ? -25.408 8.120 2.101 1.00 67.06 211 ALA A N 1
ATOM 1608 C CA . ALA A 1 211 ? -25.953 7.603 0.862 1.00 67.06 211 ALA A CA 1
ATOM 1609 C C . ALA A 1 211 ? -27.047 8.597 0.513 1.00 67.06 211 ALA A C 1
ATOM 1611 O O . ALA A 1 211 ? -27.895 8.859 1.373 1.00 67.06 211 ALA A O 1
ATOM 1612 N N . ARG A 1 212 ? -26.937 9.260 -0.649 1.00 64.94 212 ARG A N 1
ATOM 1613 C CA . ARG A 1 212 ? -28.004 10.130 -1.135 1.00 64.94 212 ARG A CA 1
ATOM 1614 C C . ARG A 1 212 ? -29.237 9.258 -1.010 1.00 64.94 212 ARG A C 1
ATOM 1616 O O . ARG A 1 212 ? -29.316 8.260 -1.720 1.00 64.94 212 ARG A O 1
ATOM 1623 N N . ARG A 1 213 ? -30.088 9.531 -0.011 1.00 58.38 213 ARG A N 1
ATOM 1624 C CA . ARG A 1 213 ? -31.350 8.821 0.151 1.00 58.38 213 ARG A CA 1
ATOM 1625 C C . ARG A 1 213 ? -31.987 9.048 -1.195 1.00 58.38 213 ARG A C 1
ATOM 1627 O O . ARG A 1 213 ? -32.240 10.207 -1.518 1.00 58.38 213 ARG A O 1
ATOM 1634 N N . GLY A 1 214 ? -32.044 8.003 -2.020 1.00 56.56 214 GLY A N 1
ATOM 1635 C CA . GLY A 1 214 ? -32.673 8.097 -3.321 1.00 56.56 214 GLY A CA 1
ATOM 1636 C C . GLY A 1 214 ? -34.026 8.697 -3.021 1.00 56.56 214 GLY A C 1
ATOM 1637 O O . GLY A 1 214 ? -34.790 8.098 -2.264 1.00 56.56 214 GLY A O 1
ATOM 1638 N N . GLY A 1 215 ? -34.230 9.943 -3.452 1.00 47.50 215 GLY A N 1
ATOM 1639 C CA . GLY A 1 215 ? -35.531 10.567 -3.396 1.00 47.50 215 GLY A CA 1
ATOM 1640 C C . GLY A 1 215 ? -36.380 9.679 -4.271 1.00 47.50 215 GLY A C 1
ATOM 1641 O O . GLY A 1 215 ? -36.270 9.753 -5.491 1.00 47.50 215 GLY A O 1
ATOM 1642 N N . GLY A 1 216 ? -37.094 8.746 -3.642 1.00 50.47 216 GLY A N 1
ATOM 1643 C CA . GLY A 1 216 ? -38.138 8.002 -4.305 1.00 50.47 216 GLY A CA 1
ATOM 1644 C C . GLY A 1 216 ? -39.071 9.059 -4.852 1.00 50.47 216 GLY A C 1
ATOM 1645 O O . GLY A 1 216 ? -39.683 9.795 -4.078 1.00 50.47 216 GLY A O 1
ATOM 1646 N 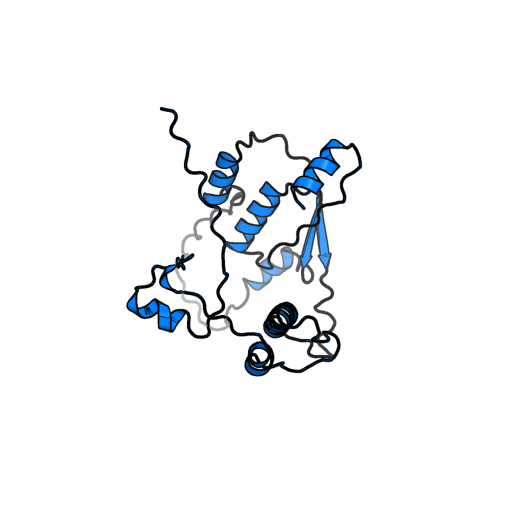N . ALA A 1 217 ? -39.062 9.199 -6.174 1.00 46.66 217 ALA A N 1
ATOM 1647 C CA . ALA A 1 217 ? -40.123 9.865 -6.887 1.00 46.66 217 ALA A CA 1
ATOM 1648 C C . ALA A 1 217 ? -41.417 9.164 -6.459 1.00 46.66 217 ALA A C 1
ATOM 1650 O O . ALA A 1 217 ? -41.566 7.959 -6.674 1.00 46.66 217 ALA A O 1
ATOM 1651 N N . GLY A 1 218 ? -42.252 9.903 -5.730 1.00 45.97 218 GLY A N 1
ATOM 1652 C CA . GLY A 1 218 ? -43.678 9.615 -5.667 1.00 45.97 218 GLY A CA 1
ATOM 1653 C C . GLY A 1 218 ? -44.331 9.926 -7.002 1.00 45.97 218 GLY A C 1
ATOM 1654 O O . GLY A 1 218 ? -43.714 10.675 -7.798 1.00 45.97 218 GLY A O 1
#

Secondary structure (DSSP, 8-state):
-HHHHHHHHHTTPPPPPP--PPPS--SHHHHHHHHHHHHHH--SEEEEEES----HHHHTTTTS----S---------PPPPP------S-SS--HHHHHHHHHTT-----PPPPEEEEEE-GGGGGTTT--PPPHHHHHHHHHHHHH-TTS-SSS--TT--HHHHHHHS--PPP-GGG-----SSS---TTTHHHHHTT------------------

Mean predicted aligned error: 14.18 Å

pLDDT: mean 73.26, std 15.74, range [36.53, 94.88]

Foldseek 3Di:
DVVVQVVCVVVPDDRDDDDDDADPDCDDVSVLVVLLVCVVVLDQEAEAEDAPPPDPVVVVVVVDDPPPPDDDDDPDDDDDDDDPPPDPPPPHCDDPVNVVVCVVVVDPDDDRDDRHYHYDYDPPPPPPPDDPDDDPVRVVVVVVLCVQPVVPDPPDPPPDPDPCNSVVPGDDDDDDPVPDDDDDDPDDDDPVCVVVVPVVDDDDDDDDPPPPPPPPDD